Protein AF-A0ABD2PUI0-F1 (afdb_monomer_lite)

Secondary structure (DSSP, 8-state):
-HHHHHHHHHHHGGGS-HHHHTTSEEEEEE-HHHHSS-HHHHHHHHHHHHHHHHTSSSEEEEEEEEEPPHHHHHHHHHHHHHHHTTTT--SSSPPPPPPEEEE-SSEEEEEEEPPHHHHHHHHHHH----SEEEEEEE-----PPPPP--S-EEHHHHHHHHHHHHT-TT-B-TTSPBP--TTHHHHHHHHHHIIIIIS----TT-EE---SEETTEE-SHHHHHHHHHHHHHHHTTPPPPTT-------------

Radius of gyration: 20.48 Å; chains: 1; bounding box: 51×44×54 Å

Sequence (256 aa):
MLQDSLNEAMNDIINIPVACRKHTGIVLLATAGLRAISAALSSRILAEVKKVFLHSAFKPIAPYAAILSGFDEGLYFWLSVNYLQGHLSHGKSRKKTHGTIEMGGGSLQLVTALPAHKAAEVEKITGHKVPSVSHQCDYIEGAPKCQEFVHPMTLKDLLRYGHKYCQNDKLRDNTGKLLNIAFLCQDIAYQHALVESGWQFTNPDFQYTARAEINHQELSWVMGKGLQFAYDQLSDGIVWPKSFTFKFQVLGRFWL

Organism: NCBI:txid1844966

Foldseek 3Di:
DLVVLLVVLVVVVVVDDLVCAQVAEDAEEAEQVLVVDDPVVSVVSQVVQQVVQVPDSHDYDPVRYYYDDQFLFLVLLQQLQCVLVVQPDDDPDRHAGDWDWDDDQFKIKTKHFDDPVVQVVVCVVPVDNDRMDIDMDTHDGDDDDDDFDQDKDFLLRLVVVLVVLVVDQQDADPVRHGDPSVCVNVVSVCVSCCVCVVVPPPPRRDIDHGDQDRPPHGRGSQVSVVVVVVVVCVVVVNDDDPPDDDDGDDSDDDDD

Structure (mmCIF, N/CA/C/O backbone):
data_AF-A0ABD2PUI0-F1
#
_entry.id   AF-A0ABD2PUI0-F1
#
loop_
_atom_site.group_PDB
_atom_site.id
_atom_site.type_symbol
_atom_site.label_atom_id
_atom_site.label_alt_id
_atom_site.label_comp_id
_atom_site.label_asym_id
_atom_site.label_entity_id
_atom_site.label_seq_id
_atom_site.pdbx_PDB_ins_code
_atom_site.Cartn_x
_atom_site.Cartn_y
_atom_site.Cartn_z
_atom_site.occupancy
_atom_site.B_iso_or_equiv
_atom_site.auth_seq_id
_atom_site.auth_comp_id
_atom_site.auth_asym_id
_atom_site.auth_atom_id
_atom_site.pdbx_PDB_model_num
ATOM 1 N N . MET A 1 1 ? 21.137 13.985 -2.771 1.00 60.00 1 MET A N 1
ATOM 2 C CA . MET A 1 1 ? 19.962 13.602 -1.957 1.00 60.00 1 MET A CA 1
ATOM 3 C C . MET A 1 1 ? 19.115 12.538 -2.658 1.00 60.00 1 MET A C 1
ATOM 5 O O . MET A 1 1 ? 19.284 11.388 -2.305 1.00 60.00 1 MET A O 1
ATOM 9 N N . LEU A 1 2 ? 18.310 12.833 -3.698 1.00 67.62 2 LEU A N 1
ATOM 10 C CA . LEU A 1 2 ? 17.477 11.803 -4.369 1.00 67.62 2 LEU A CA 1
ATOM 11 C C . LEU A 1 2 ? 18.287 10.645 -4.990 1.00 67.62 2 LEU A C 1
ATOM 13 O O . LEU A 1 2 ? 17.918 9.487 -4.831 1.00 67.62 2 LEU A O 1
ATOM 17 N N . GLN A 1 3 ? 19.385 10.946 -5.694 1.00 71.44 3 GLN A N 1
ATOM 18 C CA . GLN A 1 3 ? 20.252 9.904 -6.263 1.00 71.44 3 GLN A CA 1
ATOM 19 C C . GLN A 1 3 ? 20.905 9.046 -5.177 1.00 71.44 3 GLN A C 1
ATOM 21 O O . GLN A 1 3 ? 20.985 7.837 -5.345 1.00 71.44 3 GLN A O 1
ATOM 26 N N . ASP A 1 4 ? 21.314 9.645 -4.058 1.00 74.00 4 ASP A N 1
ATOM 27 C CA . ASP A 1 4 ? 21.928 8.915 -2.944 1.00 74.00 4 ASP A CA 1
ATOM 28 C C . ASP A 1 4 ? 20.919 7.958 -2.301 1.00 74.00 4 ASP A C 1
ATOM 30 O O . ASP A 1 4 ? 21.219 6.778 -2.147 1.00 74.00 4 ASP A O 1
ATOM 34 N N . SER A 1 5 ? 19.690 8.425 -2.048 1.00 73.31 5 SER A N 1
ATOM 35 C CA . SER A 1 5 ? 18.603 7.588 -1.526 1.00 73.31 5 SER A CA 1
ATOM 36 C C . SER A 1 5 ? 18.225 6.454 -2.483 1.00 73.31 5 SER A C 1
ATOM 38 O O . SER A 1 5 ? 17.992 5.330 -2.051 1.00 73.31 5 SER A O 1
ATOM 40 N N . LEU A 1 6 ? 18.194 6.712 -3.796 1.00 73.69 6 LEU A N 1
ATOM 41 C CA . LEU A 1 6 ? 17.944 5.665 -4.793 1.00 73.69 6 LEU A CA 1
ATOM 42 C C . LEU A 1 6 ? 19.100 4.668 -4.882 1.00 73.69 6 LEU A C 1
ATOM 44 O O . LEU A 1 6 ? 18.860 3.474 -5.025 1.00 73.69 6 LEU A O 1
ATOM 48 N N . ASN A 1 7 ? 20.345 5.128 -4.788 1.00 73.81 7 ASN A N 1
ATOM 49 C CA . ASN A 1 7 ? 21.512 4.251 -4.788 1.00 73.81 7 ASN A CA 1
ATOM 50 C C . ASN A 1 7 ? 21.535 3.360 -3.542 1.00 73.81 7 ASN A C 1
ATOM 52 O O . ASN A 1 7 ? 21.825 2.174 -3.656 1.00 73.81 7 ASN A O 1
ATOM 56 N N . GLU A 1 8 ? 21.171 3.897 -2.377 1.00 73.38 8 GLU A N 1
ATOM 57 C CA . GLU A 1 8 ? 20.985 3.125 -1.146 1.00 73.38 8 GLU A CA 1
ATOM 58 C C . GLU A 1 8 ? 19.895 2.057 -1.320 1.00 73.38 8 GLU A C 1
ATOM 60 O O . GLU A 1 8 ? 20.152 0.878 -1.088 1.00 73.38 8 GLU A O 1
ATOM 65 N N . ALA A 1 9 ? 18.736 2.429 -1.874 1.00 71.94 9 ALA A N 1
ATOM 66 C CA . ALA A 1 9 ? 17.664 1.488 -2.209 1.00 71.94 9 ALA A CA 1
ATOM 67 C C . ALA A 1 9 ? 18.142 0.353 -3.129 1.00 71.94 9 ALA A C 1
ATOM 69 O O . ALA A 1 9 ? 17.813 -0.816 -2.944 1.00 71.94 9 ALA A O 1
ATOM 70 N N . MET A 1 10 ? 18.928 0.700 -4.148 1.00 74.94 10 MET A N 1
ATOM 71 C CA . MET A 1 10 ? 19.478 -0.262 -5.101 1.00 74.94 10 MET A CA 1
ATOM 72 C C . MET A 1 10 ? 20.555 -1.152 -4.468 1.00 74.94 10 MET A C 1
ATOM 74 O O . MET A 1 10 ? 20.727 -2.293 -4.907 1.00 74.94 10 MET A O 1
ATOM 78 N N . ASN A 1 11 ? 21.247 -0.670 -3.430 1.00 70.06 11 ASN A N 1
ATOM 79 C CA . ASN A 1 11 ? 22.219 -1.456 -2.679 1.00 70.06 11 ASN A CA 1
ATOM 80 C C . ASN A 1 11 ? 21.548 -2.565 -1.858 1.00 70.06 11 ASN A C 1
ATOM 82 O O . ASN A 1 11 ? 22.090 -3.666 -1.770 1.00 70.06 11 ASN A O 1
ATOM 86 N N . ASP A 1 12 ? 20.333 -2.356 -1.357 1.00 67.12 12 ASP A N 1
ATOM 87 C CA . ASP A 1 12 ? 19.589 -3.410 -0.652 1.00 67.12 12 ASP A CA 1
ATOM 88 C C . ASP A 1 12 ? 19.225 -4.597 -1.570 1.00 67.12 12 ASP A C 1
ATOM 90 O O . ASP A 1 12 ? 19.1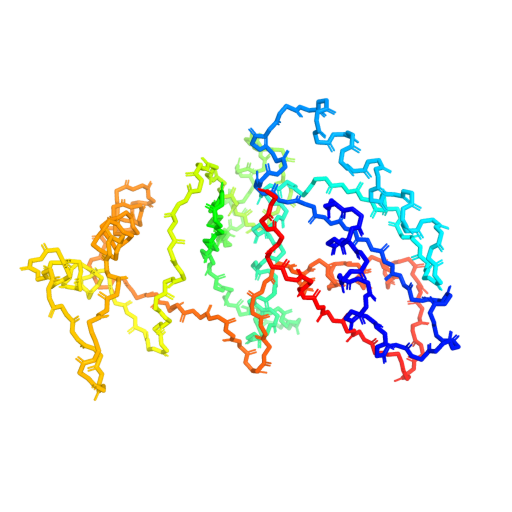07 -5.744 -1.125 1.00 67.12 12 ASP A O 1
ATOM 94 N N . ILE A 1 13 ? 19.149 -4.356 -2.886 1.00 68.94 13 ILE A N 1
ATOM 95 C CA . ILE A 1 13 ? 18.879 -5.368 -3.922 1.00 68.94 13 ILE A CA 1
ATOM 96 C C . ILE A 1 13 ? 20.169 -6.131 -4.325 1.00 68.94 13 ILE A C 1
ATOM 98 O O . ILE A 1 13 ? 20.124 -7.089 -5.106 1.00 68.94 13 ILE A O 1
ATOM 102 N N . ILE A 1 14 ? 21.346 -5.796 -3.765 1.00 60.38 14 ILE A N 1
ATOM 103 C CA . ILE A 1 14 ? 22.643 -6.447 -4.078 1.00 60.38 14 ILE A CA 1
ATOM 104 C C . ILE A 1 14 ? 22.632 -7.958 -3.810 1.00 60.38 14 ILE A C 1
ATOM 106 O O . ILE A 1 14 ? 23.373 -8.691 -4.473 1.00 60.38 14 ILE A O 1
ATOM 110 N N . ASN A 1 15 ? 21.741 -8.438 -2.937 1.00 70.06 15 ASN A N 1
ATOM 111 C CA . ASN A 1 15 ? 21.542 -9.861 -2.642 1.00 70.06 15 ASN A CA 1
ATOM 112 C C . ASN A 1 15 ? 21.087 -10.702 -3.854 1.00 70.06 15 ASN A C 1
ATOM 114 O O . ASN A 1 15 ? 21.019 -11.930 -3.763 1.00 70.06 15 ASN A O 1
ATOM 118 N N . ILE A 1 16 ? 20.766 -10.076 -4.991 1.00 78.31 16 ILE A N 1
ATOM 119 C CA . ILE A 1 16 ? 20.497 -10.770 -6.252 1.00 78.31 16 ILE A CA 1
ATOM 120 C C . ILE A 1 16 ? 21.825 -11.090 -6.965 1.00 78.31 16 ILE A C 1
ATOM 122 O O . ILE A 1 16 ? 22.576 -10.160 -7.297 1.00 78.31 16 ILE A O 1
ATOM 126 N N . PRO A 1 17 ? 22.114 -12.379 -7.262 1.00 84.94 17 PRO A N 1
ATOM 127 C CA . PRO A 1 17 ? 23.334 -12.782 -7.957 1.00 84.94 17 PRO A CA 1
ATOM 128 C C . PRO A 1 17 ? 23.528 -12.030 -9.274 1.00 84.94 17 PRO A C 1
ATOM 130 O O . PRO A 1 17 ? 22.579 -11.872 -10.042 1.00 84.94 17 PRO A O 1
ATOM 133 N N . VAL A 1 18 ? 24.766 -11.617 -9.568 1.00 85.75 18 VAL A N 1
ATOM 134 C CA . VAL A 1 18 ? 25.110 -10.803 -10.754 1.00 85.75 18 VAL A CA 1
ATOM 135 C C . VAL A 1 18 ? 24.572 -11.415 -12.053 1.00 85.75 18 VAL A C 1
ATOM 137 O O . VAL A 1 18 ? 24.011 -10.701 -12.881 1.00 85.75 18 VAL A O 1
ATOM 140 N N . ALA A 1 19 ? 24.656 -12.741 -12.197 1.00 87.00 19 ALA A N 1
ATOM 141 C CA . ALA A 1 19 ? 24.157 -13.465 -13.368 1.00 87.00 19 ALA A CA 1
ATOM 142 C C . ALA A 1 19 ? 22.633 -13.333 -13.583 1.00 87.00 19 ALA A C 1
ATOM 144 O O . ALA A 1 19 ? 22.158 -13.418 -14.719 1.00 87.00 19 ALA A O 1
ATOM 145 N N . CYS A 1 20 ? 21.869 -13.106 -12.511 1.00 84.06 20 CYS A N 1
ATOM 146 C CA . CYS A 1 20 ? 20.413 -12.987 -12.549 1.00 84.06 20 CYS A CA 1
ATOM 147 C C . CYS A 1 20 ? 19.941 -11.556 -12.829 1.00 84.06 20 CYS A C 1
ATOM 149 O O . CYS A 1 20 ? 18.874 -11.393 -13.416 1.00 84.06 20 CYS A O 1
ATOM 151 N N . ARG A 1 21 ? 20.729 -10.528 -12.472 1.00 86.38 21 ARG A N 1
ATOM 152 C CA . ARG A 1 21 ? 20.291 -9.117 -12.473 1.00 86.38 21 ARG A CA 1
ATOM 153 C C . ARG A 1 21 ? 19.707 -8.671 -13.814 1.00 86.38 21 ARG A C 1
ATOM 155 O O . ARG A 1 21 ? 18.596 -8.159 -13.839 1.00 86.38 21 ARG A O 1
ATOM 162 N N . LYS A 1 22 ? 20.358 -9.003 -14.936 1.00 87.81 22 LYS A N 1
ATOM 163 C CA . LYS A 1 22 ? 19.884 -8.654 -16.293 1.00 87.81 22 LYS A CA 1
ATOM 164 C C . LYS A 1 22 ? 18.518 -9.247 -16.676 1.00 87.81 22 LYS A C 1
ATOM 166 O O . LYS A 1 22 ? 17.910 -8.813 -17.649 1.00 87.81 22 LYS A O 1
ATOM 171 N N . HIS A 1 23 ? 18.051 -10.260 -15.947 1.00 83.44 23 HIS A N 1
ATOM 172 C CA . HIS A 1 23 ? 16.735 -10.879 -16.122 1.00 83.44 23 HIS A CA 1
ATOM 173 C C . HIS A 1 23 ? 15.755 -10.503 -15.005 1.00 83.44 23 HIS A C 1
ATOM 175 O O . HIS A 1 23 ? 14.563 -10.780 -15.115 1.00 83.44 23 HIS A O 1
ATOM 181 N N . THR A 1 24 ? 16.238 -9.878 -13.933 1.00 83.75 24 THR A N 1
ATOM 182 C CA . THR A 1 24 ? 15.422 -9.433 -12.812 1.00 83.75 24 THR A CA 1
ATOM 183 C C . THR A 1 24 ? 14.770 -8.099 -13.154 1.00 83.75 24 THR A C 1
ATOM 185 O O . THR A 1 24 ? 15.443 -7.088 -13.352 1.00 83.75 24 THR A O 1
ATOM 188 N N . GLY A 1 25 ? 13.442 -8.124 -13.203 1.00 84.88 25 GLY A N 1
ATOM 189 C CA . GLY A 1 25 ? 12.604 -6.954 -13.397 1.00 84.88 25 GLY A CA 1
ATOM 190 C C . GLY A 1 25 ? 12.683 -5.949 -12.253 1.00 84.88 25 GLY A C 1
ATOM 191 O O . GLY A 1 25 ? 12.582 -6.356 -11.098 1.00 84.88 25 GLY A O 1
ATOM 192 N N . ILE A 1 26 ? 12.791 -4.657 -12.563 1.00 86.62 26 ILE A N 1
ATOM 193 C CA . ILE A 1 26 ? 12.668 -3.571 -11.578 1.00 86.62 26 ILE A CA 1
ATOM 194 C C . ILE A 1 26 ? 11.656 -2.514 -12.024 1.00 86.62 26 ILE A C 1
ATOM 196 O O . ILE A 1 26 ? 11.566 -2.170 -13.206 1.00 86.62 26 ILE A O 1
ATOM 200 N N . VAL A 1 27 ? 10.890 -1.998 -11.065 1.00 89.00 27 VAL A N 1
ATOM 201 C CA . VAL A 1 27 ? 9.917 -0.915 -11.244 1.00 89.00 27 VAL A CA 1
ATOM 202 C C . VAL A 1 27 ? 9.734 -0.177 -9.918 1.00 89.00 27 VAL A C 1
ATOM 204 O O . VAL A 1 27 ? 9.789 -0.795 -8.857 1.00 89.00 27 VAL A O 1
ATOM 207 N N . LEU A 1 28 ? 9.512 1.136 -9.976 1.00 91.31 28 LEU A N 1
ATOM 208 C CA . LEU A 1 28 ? 9.200 1.970 -8.820 1.00 91.31 28 LEU A CA 1
ATOM 209 C C . LEU A 1 28 ? 7.787 2.518 -8.970 1.00 91.31 28 LEU A C 1
ATOM 211 O O . LEU A 1 28 ? 7.447 3.123 -9.987 1.00 91.31 28 LEU A O 1
ATOM 215 N N . LEU A 1 29 ? 6.969 2.325 -7.945 1.00 92.25 29 LEU A N 1
ATOM 216 C CA . LEU A 1 29 ? 5.617 2.863 -7.891 1.00 92.25 29 LEU A CA 1
ATOM 217 C C . LEU A 1 29 ? 5.526 3.746 -6.648 1.00 92.25 29 LEU A C 1
ATOM 219 O O . LEU A 1 29 ? 5.631 3.256 -5.528 1.00 92.25 29 LEU A O 1
ATOM 223 N N . ALA A 1 30 ? 5.415 5.053 -6.861 1.00 91.81 30 ALA A N 1
ATOM 224 C CA . ALA A 1 30 ? 5.307 6.033 -5.790 1.00 91.81 30 ALA A CA 1
ATOM 225 C C . ALA A 1 30 ? 3.844 6.236 -5.387 1.00 91.81 30 ALA A C 1
ATOM 227 O O . ALA A 1 30 ? 2.964 6.153 -6.238 1.00 91.81 30 ALA A O 1
ATOM 228 N N . THR A 1 31 ? 3.585 6.530 -4.115 1.00 90.88 31 THR A N 1
ATOM 229 C CA . THR A 1 31 ? 2.220 6.593 -3.572 1.00 90.88 31 THR A CA 1
ATOM 230 C C . THR A 1 31 ? 1.854 8.018 -3.137 1.00 90.88 31 THR A C 1
ATOM 232 O O . THR A 1 31 ? 2.031 8.965 -3.906 1.00 90.88 31 THR A O 1
ATOM 235 N N . ALA A 1 32 ? 1.307 8.204 -1.933 1.00 88.25 32 ALA A N 1
ATOM 236 C CA . ALA A 1 32 ? 0.727 9.460 -1.450 1.00 88.25 32 ALA A CA 1
ATOM 237 C C . ALA A 1 32 ? 1.655 10.671 -1.556 1.00 88.25 32 ALA A C 1
ATOM 239 O O . ALA A 1 32 ? 1.241 11.707 -2.070 1.00 88.25 32 ALA A O 1
ATOM 240 N N . GLY A 1 33 ? 2.921 10.528 -1.155 1.00 87.75 33 GLY A N 1
ATOM 241 C CA . GLY A 1 33 ? 3.862 11.650 -1.140 1.00 87.75 33 GLY A CA 1
ATOM 242 C C . GLY A 1 33 ? 4.027 12.313 -2.511 1.00 87.75 33 GLY A C 1
ATOM 243 O O . GLY A 1 33 ? 3.980 13.534 -2.625 1.00 87.75 33 GLY A O 1
ATOM 244 N N . LEU A 1 34 ? 4.128 11.520 -3.585 1.00 90.94 34 LEU A N 1
ATOM 245 C CA . LEU A 1 34 ? 4.248 12.062 -4.944 1.00 90.94 34 LEU A CA 1
ATOM 246 C C . LEU A 1 34 ? 2.903 12.487 -5.553 1.00 90.94 34 LEU A C 1
ATOM 248 O O . LEU A 1 34 ? 2.913 13.258 -6.514 1.00 90.94 34 LEU A O 1
ATOM 252 N N . ARG A 1 35 ? 1.765 12.020 -5.017 1.00 90.00 35 ARG A N 1
ATOM 253 C CA . ARG A 1 35 ? 0.427 12.535 -5.370 1.00 90.00 35 ARG A CA 1
ATOM 254 C C . ARG A 1 35 ? 0.178 13.924 -4.782 1.00 90.00 35 ARG A C 1
ATOM 256 O O . ARG A 1 35 ? -0.475 14.736 -5.426 1.00 90.00 35 ARG A O 1
ATOM 263 N N . ALA A 1 36 ? 0.711 14.194 -3.589 1.00 89.25 36 ALA A N 1
ATOM 264 C CA . ALA A 1 36 ? 0.465 15.425 -2.838 1.00 89.25 36 ALA A CA 1
ATOM 265 C C . ALA A 1 36 ? 1.219 16.659 -3.371 1.00 89.25 36 ALA A C 1
ATOM 267 O O . ALA A 1 36 ? 0.890 17.790 -3.016 1.00 89.25 36 ALA A O 1
ATOM 268 N N . ILE A 1 37 ? 2.231 16.465 -4.218 1.00 90.50 37 ILE A N 1
ATOM 269 C CA . ILE A 1 37 ? 3.035 17.549 -4.800 1.00 90.50 37 ILE A CA 1
ATOM 270 C C . ILE A 1 37 ? 2.621 17.848 -6.249 1.00 90.50 37 ILE A C 1
ATOM 272 O O . ILE A 1 37 ? 1.911 17.080 -6.895 1.00 90.50 37 ILE A O 1
ATOM 276 N N . SER A 1 38 ? 3.087 18.979 -6.795 1.00 95.44 38 SER A N 1
ATOM 277 C CA . SER A 1 38 ? 2.747 19.370 -8.171 1.00 95.44 38 SER A CA 1
ATOM 278 C C . SER A 1 38 ? 3.169 18.318 -9.205 1.00 95.44 38 SER A C 1
ATOM 280 O O . SER A 1 38 ? 4.280 17.788 -9.149 1.00 95.44 38 SER A O 1
ATOM 282 N N . ALA A 1 39 ? 2.329 18.101 -10.223 1.00 94.44 39 ALA A N 1
ATOM 283 C CA . ALA A 1 39 ? 2.593 17.135 -11.292 1.00 94.44 39 ALA A CA 1
ATOM 284 C C . ALA A 1 39 ? 3.944 17.362 -11.995 1.00 94.44 39 ALA A C 1
ATOM 286 O O . ALA A 1 39 ? 4.616 16.403 -12.380 1.00 94.44 39 ALA A O 1
ATOM 287 N N . ALA A 1 40 ? 4.372 18.623 -12.131 1.00 96.38 40 ALA A N 1
ATOM 288 C CA . ALA A 1 40 ? 5.677 18.969 -12.683 1.00 96.38 40 ALA A CA 1
ATOM 289 C C . ALA A 1 40 ? 6.827 18.452 -11.803 1.00 96.38 40 ALA A C 1
ATOM 291 O O . ALA A 1 40 ? 7.800 17.899 -12.320 1.00 96.38 40 ALA A O 1
ATOM 292 N N . LEU A 1 41 ? 6.715 18.592 -10.478 1.00 93.94 41 LEU A N 1
ATOM 293 C CA . LEU A 1 41 ? 7.722 18.099 -9.544 1.00 93.94 41 LEU A CA 1
ATOM 294 C C . LEU A 1 41 ? 7.731 16.566 -9.487 1.00 93.94 41 LEU A C 1
ATOM 296 O O . LEU A 1 41 ? 8.804 15.978 -9.625 1.00 93.94 41 LEU A O 1
ATOM 300 N N . SER A 1 42 ? 6.565 15.914 -9.394 1.00 93.88 42 SER A N 1
ATOM 301 C CA . SER A 1 42 ? 6.476 14.445 -9.419 1.00 93.88 42 SER A CA 1
ATOM 302 C C . SER A 1 42 ? 7.070 13.878 -10.706 1.00 93.88 42 SER A C 1
ATOM 304 O O . SER A 1 42 ? 7.856 12.936 -10.666 1.00 93.88 42 SER A O 1
ATOM 306 N N . SER A 1 43 ? 6.771 14.492 -11.855 1.00 95.56 43 SER A N 1
ATOM 307 C CA . SER A 1 43 ? 7.310 14.067 -13.154 1.00 95.56 43 SER A CA 1
ATOM 308 C C . SER A 1 43 ? 8.831 14.192 -13.221 1.00 95.56 43 SER A C 1
ATOM 310 O O . SER A 1 43 ? 9.494 13.297 -13.743 1.00 95.56 43 SER A O 1
ATOM 312 N N . ARG A 1 44 ? 9.400 15.269 -12.661 1.00 94.75 44 ARG A N 1
ATOM 313 C CA . ARG A 1 44 ? 10.857 15.450 -12.571 1.00 94.75 44 ARG A CA 1
ATOM 314 C C . ARG A 1 44 ? 11.506 14.377 -11.700 1.00 94.75 44 ARG A C 1
ATOM 316 O O . ARG A 1 44 ? 12.494 13.790 -12.125 1.00 94.75 44 ARG A O 1
ATOM 323 N N . ILE A 1 45 ? 10.937 14.081 -10.530 1.00 93.25 45 ILE A N 1
ATOM 324 C CA . ILE A 1 45 ? 11.444 13.029 -9.633 1.00 93.25 45 ILE A CA 1
ATOM 325 C C . ILE A 1 45 ? 11.402 11.666 -10.334 1.00 93.25 45 ILE A C 1
ATOM 327 O O . ILE A 1 45 ? 12.410 10.964 -10.388 1.00 93.25 45 ILE A O 1
ATOM 331 N N . LEU A 1 46 ? 10.267 11.311 -10.944 1.00 94.38 46 LEU A N 1
ATOM 332 C CA . LEU A 1 46 ? 10.118 10.046 -11.668 1.00 94.38 46 LEU A CA 1
ATOM 333 C C . LEU A 1 46 ? 11.076 9.942 -12.860 1.00 94.38 46 LEU A C 1
ATOM 335 O O . LEU A 1 46 ? 11.563 8.853 -13.148 1.00 94.38 46 LEU A O 1
ATOM 339 N N . ALA A 1 47 ? 11.375 11.046 -13.548 1.00 94.44 47 ALA A N 1
ATOM 340 C CA . ALA A 1 47 ? 12.358 11.053 -14.628 1.00 94.44 47 ALA A CA 1
ATOM 341 C C . ALA A 1 47 ? 13.772 10.711 -14.128 1.00 94.44 47 ALA A C 1
ATOM 343 O O . ALA A 1 47 ? 14.475 9.948 -14.789 1.00 94.44 47 ALA A O 1
ATOM 344 N N . GLU A 1 48 ? 14.176 11.207 -12.955 1.00 91.69 48 GLU A N 1
ATOM 345 C CA . GLU A 1 48 ? 15.468 10.850 -12.353 1.00 91.69 48 GLU A CA 1
ATOM 346 C C . GLU A 1 48 ? 15.523 9.374 -11.941 1.00 91.69 48 GLU A C 1
ATOM 348 O O . GLU A 1 48 ? 16.501 8.692 -12.246 1.00 91.69 48 GLU A O 1
ATOM 353 N N . VAL A 1 49 ? 14.445 8.835 -11.359 1.00 91.50 49 VAL A N 1
ATOM 354 C CA . VAL A 1 49 ? 14.342 7.392 -11.063 1.00 91.50 49 VAL A CA 1
ATOM 355 C C . VAL A 1 49 ? 14.515 6.560 -12.335 1.00 91.50 49 VAL A C 1
ATOM 357 O O . VAL A 1 49 ? 15.300 5.610 -12.365 1.00 91.50 49 VAL A O 1
ATOM 360 N N . LYS A 1 50 ? 13.824 6.936 -13.420 1.00 92.81 50 LYS A N 1
ATOM 361 C CA . LYS A 1 50 ? 13.924 6.245 -14.715 1.00 92.81 50 LYS A CA 1
ATOM 362 C C . LYS A 1 50 ? 15.356 6.234 -15.237 1.00 92.81 50 LYS A C 1
ATOM 364 O O . LYS A 1 50 ? 15.807 5.197 -15.717 1.00 92.81 50 LYS A O 1
ATOM 369 N N . LYS A 1 51 ? 16.082 7.351 -15.118 1.00 91.56 51 LYS A N 1
ATOM 370 C CA . LYS A 1 51 ? 17.501 7.416 -15.494 1.00 91.56 51 LYS A CA 1
ATOM 371 C C . LYS A 1 51 ? 18.334 6.433 -14.676 1.00 91.56 51 LYS A C 1
ATOM 373 O O . LYS A 1 51 ? 19.112 5.700 -15.273 1.00 91.56 51 LYS A O 1
ATOM 378 N N . VAL A 1 52 ? 18.160 6.370 -13.355 1.00 88.88 52 VAL A N 1
ATOM 379 C CA . VAL A 1 52 ? 18.900 5.419 -12.501 1.00 88.88 52 VAL A CA 1
ATOM 380 C C . VAL A 1 52 ? 18.640 3.976 -12.937 1.00 88.88 52 VAL A C 1
ATOM 382 O O . VAL A 1 52 ? 19.578 3.204 -13.118 1.00 88.88 52 VAL A O 1
ATOM 385 N N . PHE A 1 53 ? 17.382 3.617 -13.190 1.00 89.75 53 PHE A N 1
ATOM 386 C CA . PHE A 1 53 ? 17.022 2.254 -13.588 1.00 89.75 53 PHE A CA 1
ATOM 387 C C . PHE A 1 53 ? 17.607 1.857 -14.941 1.00 89.75 53 PHE A C 1
ATOM 389 O O . PHE A 1 53 ? 18.105 0.739 -15.076 1.00 89.75 53 PHE A O 1
ATOM 396 N N . LEU A 1 54 ? 17.615 2.773 -15.913 1.00 91.31 54 LEU A N 1
ATOM 397 C CA . LEU A 1 54 ? 18.205 2.543 -17.235 1.00 91.31 54 LEU A CA 1
ATOM 398 C C . LEU A 1 54 ? 19.724 2.312 -17.195 1.00 91.31 54 LEU A C 1
ATOM 400 O O . LEU A 1 54 ? 20.239 1.611 -18.059 1.00 91.31 54 LEU A O 1
ATOM 404 N N . HIS A 1 55 ? 20.429 2.864 -16.204 1.00 90.06 55 HIS A N 1
ATOM 405 C CA . HIS A 1 55 ? 21.871 2.656 -16.018 1.00 90.06 55 HIS A CA 1
ATOM 406 C C . HIS A 1 55 ? 22.199 1.523 -15.028 1.00 90.06 55 HIS A C 1
ATOM 408 O O . HIS A 1 55 ? 23.369 1.270 -14.743 1.00 90.06 55 HIS A O 1
ATOM 414 N N . SER A 1 56 ? 21.186 0.845 -14.482 1.00 87.94 56 SER A N 1
ATOM 415 C CA . SER A 1 56 ? 21.377 -0.246 -13.526 1.00 87.94 56 SER A CA 1
ATOM 416 C C . SER A 1 56 ? 21.678 -1.585 -14.217 1.00 87.94 56 SER A C 1
ATOM 418 O O . SER A 1 56 ? 21.436 -1.766 -15.406 1.00 87.94 56 SER A O 1
ATOM 420 N N . ALA A 1 57 ? 22.163 -2.569 -13.451 1.00 89.25 57 ALA A N 1
ATOM 421 C CA . ALA A 1 57 ? 22.377 -3.938 -13.940 1.00 89.25 57 ALA A CA 1
ATOM 422 C C . ALA A 1 57 ? 21.078 -4.765 -14.074 1.00 89.25 57 ALA A C 1
ATOM 424 O O . ALA A 1 57 ? 21.134 -5.949 -14.417 1.00 89.25 57 ALA A O 1
ATOM 425 N N . PHE A 1 58 ? 19.930 -4.174 -13.738 1.00 88.81 58 PHE A N 1
ATOM 426 C CA . PHE A 1 58 ? 18.624 -4.822 -13.723 1.00 88.81 58 PHE A CA 1
ATOM 427 C C . PHE A 1 58 ? 17.846 -4.559 -15.012 1.00 88.81 58 PHE A C 1
ATOM 429 O O . PHE A 1 58 ? 18.238 -3.717 -15.813 1.00 88.81 58 PHE A O 1
ATOM 436 N N . LYS A 1 59 ? 16.736 -5.274 -15.224 1.00 88.81 59 LYS A N 1
ATOM 437 C CA . LYS A 1 59 ? 15.835 -5.066 -16.366 1.00 88.81 59 LYS A CA 1
ATOM 438 C C . LYS A 1 59 ? 14.687 -4.129 -15.968 1.00 88.81 59 LYS A C 1
ATOM 440 O O . LYS A 1 59 ? 13.780 -4.579 -15.267 1.00 88.81 59 LYS A O 1
ATOM 445 N N . PRO A 1 60 ? 14.646 -2.861 -16.415 1.00 90.06 60 PRO A N 1
ATOM 446 C CA . PRO A 1 60 ? 13.508 -1.990 -16.138 1.00 90.06 60 PRO A CA 1
ATOM 447 C C . PRO A 1 60 ? 12.231 -2.535 -16.790 1.00 90.06 60 PRO A C 1
ATOM 449 O O . PRO A 1 60 ? 12.227 -2.879 -17.973 1.00 90.06 60 PRO A O 1
ATOM 452 N N . ILE A 1 61 ? 11.143 -2.615 -16.025 1.00 88.31 61 ILE A N 1
ATOM 453 C CA . ILE A 1 61 ? 9.823 -3.040 -16.511 1.00 88.31 61 ILE A CA 1
ATOM 454 C C . ILE A 1 61 ? 8.934 -1.815 -16.644 1.00 88.31 61 ILE A C 1
ATOM 456 O O . ILE A 1 61 ? 8.771 -1.067 -15.679 1.00 88.31 61 ILE A O 1
ATOM 460 N N . ALA A 1 62 ? 8.380 -1.589 -17.840 1.00 87.44 62 ALA A N 1
ATOM 461 C CA . ALA A 1 62 ? 7.506 -0.450 -18.105 1.00 87.44 62 ALA A CA 1
ATOM 462 C C . ALA A 1 62 ? 6.378 -0.387 -17.052 1.00 87.44 62 ALA A C 1
ATOM 464 O O . ALA A 1 62 ? 5.775 -1.419 -16.755 1.00 87.44 62 ALA A O 1
ATOM 465 N N . PRO A 1 63 ? 6.106 0.788 -16.452 1.00 91.38 63 PRO A N 1
ATOM 466 C CA . PRO A 1 63 ? 6.530 2.133 -16.868 1.00 91.38 63 PRO A CA 1
ATOM 467 C C . PRO A 1 63 ? 7.887 2.613 -16.307 1.00 91.38 63 PRO A C 1
ATOM 469 O O . PRO A 1 63 ? 8.196 3.804 -16.405 1.00 91.38 63 PRO A O 1
ATOM 472 N N . TYR A 1 64 ? 8.688 1.718 -15.720 1.00 91.69 64 TYR A N 1
ATOM 473 C CA . TYR A 1 64 ? 9.961 1.945 -15.010 1.00 91.69 64 TYR A CA 1
ATOM 474 C C . TYR A 1 64 ? 9.782 2.704 -13.694 1.00 91.69 64 TYR A C 1
ATOM 476 O O . TYR A 1 64 ? 10.189 2.219 -12.643 1.00 91.69 64 TYR A O 1
ATOM 484 N N . ALA A 1 65 ? 9.124 3.860 -13.746 1.00 93.38 65 ALA A N 1
ATOM 485 C CA . ALA A 1 65 ? 8.676 4.606 -12.583 1.00 93.38 65 ALA A CA 1
ATOM 486 C C . ALA A 1 65 ? 7.326 5.277 -12.872 1.00 93.38 65 ALA A C 1
ATOM 488 O O . ALA A 1 65 ? 7.164 5.921 -13.916 1.00 93.38 65 ALA A O 1
ATOM 489 N N . ALA A 1 66 ? 6.369 5.145 -11.957 1.00 94.94 66 ALA A N 1
ATOM 490 C CA . ALA A 1 66 ? 5.055 5.778 -12.056 1.00 94.94 66 ALA A CA 1
ATOM 491 C C . ALA A 1 66 ? 4.470 6.104 -10.676 1.00 94.94 66 ALA A C 1
ATOM 493 O O . ALA A 1 66 ? 4.983 5.657 -9.652 1.00 94.94 66 ALA A O 1
ATOM 494 N N . ILE A 1 67 ? 3.389 6.885 -10.668 1.00 94.56 67 ILE A N 1
ATOM 495 C CA . ILE A 1 67 ? 2.557 7.091 -9.480 1.00 94.56 67 ILE A CA 1
ATOM 496 C C . ILE A 1 67 ? 1.489 5.997 -9.464 1.00 94.56 67 ILE A C 1
ATOM 498 O O . ILE A 1 67 ? 0.786 5.806 -10.456 1.00 94.56 67 ILE A O 1
ATOM 502 N N . LEU A 1 68 ? 1.391 5.281 -8.351 1.00 92.81 68 LEU A N 1
ATOM 503 C CA . LEU A 1 68 ? 0.338 4.317 -8.077 1.00 92.81 68 LEU A CA 1
ATOM 504 C C . LEU A 1 68 ? -0.940 5.065 -7.693 1.00 92.81 68 LEU A C 1
ATOM 506 O O . LEU A 1 68 ? -0.908 5.951 -6.837 1.00 92.81 68 LEU A O 1
ATOM 510 N N . SER A 1 69 ? -2.066 4.714 -8.314 1.00 91.38 69 SER A N 1
ATOM 511 C CA . SER A 1 69 ? -3.357 5.236 -7.865 1.00 91.38 69 SER A CA 1
ATOM 512 C C . SER A 1 69 ? -3.677 4.687 -6.469 1.00 91.38 69 SER A C 1
ATOM 514 O O . SER A 1 69 ? -3.281 3.569 -6.139 1.00 91.38 69 SER A O 1
ATOM 516 N N . GLY A 1 70 ? -4.416 5.427 -5.638 1.00 86.81 70 GLY A N 1
ATOM 517 C CA . GLY A 1 70 ? -4.788 4.907 -4.315 1.00 86.81 70 GLY A CA 1
ATOM 518 C C . GLY A 1 70 ? -5.777 3.759 -4.395 1.00 86.81 70 GLY A C 1
ATOM 519 O O . GLY A 1 70 ? -5.772 2.884 -3.533 1.00 86.81 70 GLY A O 1
ATOM 520 N N . PHE A 1 71 ? -6.566 3.722 -5.470 1.00 87.62 71 PHE A N 1
ATOM 521 C CA . PHE A 1 71 ? -7.384 2.569 -5.803 1.00 87.62 71 PHE A CA 1
ATOM 522 C C . PHE A 1 71 ? -6.524 1.305 -5.930 1.00 87.62 71 PHE A C 1
ATOM 524 O O . PHE A 1 71 ? -6.784 0.321 -5.237 1.00 87.62 71 PHE A O 1
ATOM 531 N N . ASP A 1 72 ? -5.477 1.360 -6.761 1.00 90.56 72 ASP A N 1
ATOM 532 C CA . ASP A 1 72 ? -4.560 0.242 -6.992 1.00 90.56 72 ASP A CA 1
ATOM 533 C C . ASP A 1 72 ? -3.750 -0.101 -5.740 1.00 90.56 72 ASP A C 1
ATOM 535 O O . ASP A 1 72 ? -3.604 -1.274 -5.414 1.00 90.56 72 ASP A O 1
ATOM 539 N N . GLU A 1 73 ? -3.255 0.902 -5.011 1.00 91.12 73 GLU A N 1
ATOM 540 C CA . GLU A 1 73 ? -2.541 0.720 -3.740 1.00 91.12 73 GLU A CA 1
ATOM 541 C C . GLU A 1 73 ? -3.379 -0.094 -2.746 1.00 91.12 73 GLU A C 1
ATOM 543 O O . GLU A 1 73 ? -2.927 -1.127 -2.244 1.00 91.12 73 GLU A O 1
ATOM 548 N N . GLY A 1 74 ? -4.641 0.302 -2.549 1.00 89.50 74 GLY A N 1
ATOM 549 C CA . GLY A 1 74 ? -5.576 -0.421 -1.694 1.00 89.50 74 GLY A CA 1
ATOM 550 C C . GLY A 1 74 ? -5.891 -1.820 -2.222 1.00 89.50 74 GLY A C 1
ATOM 551 O O . GLY A 1 74 ? -5.892 -2.784 -1.455 1.00 89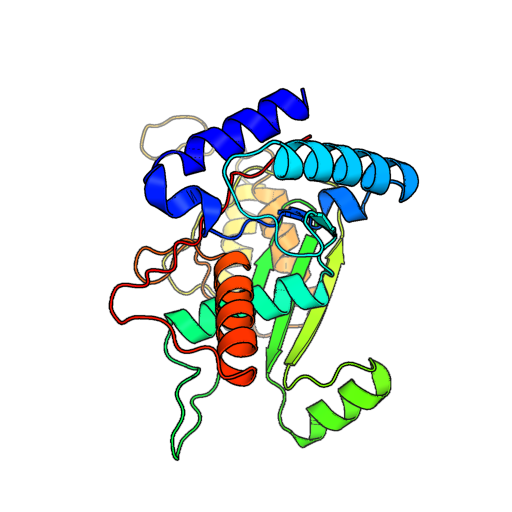.50 74 GLY A O 1
ATOM 552 N N . LEU A 1 75 ? -6.146 -1.964 -3.527 1.00 89.56 75 LEU A N 1
ATOM 553 C CA . LEU A 1 75 ? -6.476 -3.255 -4.137 1.00 89.56 75 LEU A CA 1
ATOM 554 C C . LEU A 1 75 ? -5.317 -4.252 -4.020 1.00 89.56 75 LEU A C 1
ATOM 556 O O . LEU A 1 75 ? -5.530 -5.419 -3.685 1.00 89.56 75 LEU A O 1
ATOM 560 N N . TYR A 1 76 ? -4.087 -3.804 -4.261 1.00 92.56 76 TYR A N 1
ATOM 561 C CA . TYR A 1 76 ? -2.905 -4.640 -4.108 1.00 92.56 76 TYR A CA 1
ATOM 562 C C . TYR A 1 76 ? -2.659 -4.998 -2.641 1.00 92.56 76 TYR A C 1
ATOM 564 O O . TYR A 1 76 ? -2.334 -6.148 -2.357 1.00 92.56 76 TYR A O 1
ATOM 572 N N . PHE A 1 77 ? -2.883 -4.085 -1.692 1.00 92.44 77 PHE A N 1
ATOM 573 C CA . PHE A 1 77 ? -2.829 -4.427 -0.268 1.00 92.44 77 PHE A CA 1
ATOM 574 C C . PHE A 1 77 ? -3.881 -5.481 0.116 1.00 92.44 77 PHE A C 1
ATOM 576 O O . PHE A 1 77 ? -3.567 -6.475 0.776 1.00 92.44 77 PHE A O 1
ATOM 583 N N . TRP A 1 78 ? -5.117 -5.321 -0.362 1.00 91.44 78 TRP A N 1
ATOM 584 C CA . TRP A 1 78 ? -6.196 -6.289 -0.166 1.00 91.44 78 TRP A CA 1
ATOM 585 C C . TRP A 1 78 ? -5.844 -7.670 -0.729 1.00 91.44 78 TRP A C 1
ATOM 587 O O . TRP A 1 78 ? -6.107 -8.696 -0.087 1.00 91.44 78 TRP A O 1
ATOM 597 N N . LEU A 1 79 ? -5.206 -7.700 -1.903 1.00 90.75 79 LEU A N 1
ATOM 598 C CA . LEU A 1 79 ? -4.715 -8.923 -2.527 1.00 90.75 79 LEU A CA 1
ATOM 599 C C . LEU A 1 79 ? -3.624 -9.580 -1.671 1.00 90.75 79 LEU A C 1
ATOM 601 O O . LEU A 1 79 ? -3.707 -10.782 -1.428 1.00 90.75 79 LEU A O 1
ATOM 605 N N . SER A 1 80 ? -2.661 -8.808 -1.152 1.00 91.38 80 SER A N 1
ATOM 606 C CA . SER A 1 80 ? -1.618 -9.303 -0.242 1.00 91.38 80 SER A CA 1
ATOM 607 C C . SER A 1 80 ? -2.211 -9.987 0.991 1.00 91.38 80 SER A C 1
ATOM 609 O O . SER A 1 80 ? -1.862 -11.132 1.281 1.00 91.38 80 SER A O 1
ATOM 611 N N . VAL A 1 81 ? -3.140 -9.321 1.691 1.00 90.38 81 VAL A N 1
ATOM 612 C CA . VAL A 1 81 ? -3.787 -9.856 2.904 1.00 90.38 81 VAL A CA 1
ATOM 613 C C . VAL A 1 81 ? -4.496 -11.171 2.601 1.00 90.38 81 VAL A C 1
ATOM 615 O O . VAL A 1 81 ? -4.242 -12.193 3.242 1.00 90.38 81 VAL A O 1
ATOM 618 N N . ASN A 1 82 ? -5.376 -11.164 1.600 1.00 89.06 82 ASN A N 1
ATOM 619 C CA . ASN A 1 82 ? -6.205 -12.325 1.303 1.00 89.06 82 ASN A CA 1
ATOM 620 C C . ASN A 1 82 ? -5.395 -13.482 0.705 1.00 89.06 82 ASN A C 1
ATOM 622 O O . ASN A 1 82 ? -5.760 -14.643 0.912 1.00 89.06 82 ASN A O 1
ATOM 626 N N . TYR A 1 83 ? -4.293 -13.197 0.007 1.00 88.44 83 TYR A N 1
ATOM 627 C CA . TYR A 1 83 ? -3.350 -14.214 -0.448 1.00 88.44 83 TYR A CA 1
ATOM 628 C C . TYR A 1 83 ? -2.634 -14.873 0.734 1.00 88.44 83 TYR A C 1
ATOM 630 O O . TYR A 1 83 ? -2.706 -16.092 0.885 1.00 88.44 83 TYR A O 1
ATOM 638 N N . LEU A 1 84 ? -2.011 -14.077 1.610 1.00 88.88 84 LEU A N 1
ATOM 639 C CA . LEU A 1 84 ? -1.238 -14.572 2.756 1.00 88.88 84 LEU A CA 1
ATOM 640 C C . LEU A 1 84 ? -2.097 -15.359 3.753 1.00 88.88 84 LEU A C 1
ATOM 642 O O . LEU A 1 84 ? -1.610 -16.289 4.391 1.00 88.88 84 LEU A O 1
ATOM 646 N N . GLN A 1 85 ? -3.385 -15.033 3.856 1.00 88.12 85 GLN A N 1
ATOM 647 C CA . GLN A 1 85 ? -4.342 -15.757 4.694 1.00 88.12 85 GLN A CA 1
ATOM 648 C C . GLN A 1 85 ? -5.042 -16.933 3.972 1.00 88.12 85 GLN A C 1
ATOM 650 O O . GLN A 1 85 ? -5.838 -17.650 4.577 1.00 88.12 85 GLN A O 1
ATOM 655 N N . GLY A 1 86 ? -4.788 -17.152 2.676 1.00 86.56 86 GLY A N 1
ATOM 656 C CA . GLY A 1 86 ? -5.357 -18.272 1.913 1.00 86.56 86 GLY A CA 1
ATOM 657 C C . GLY A 1 86 ? -6.846 -18.132 1.554 1.00 86.56 86 GLY A C 1
ATOM 658 O O . GLY A 1 86 ? -7.536 -19.139 1.344 1.00 86.56 86 GLY A O 1
ATOM 659 N N . HIS A 1 87 ? -7.359 -16.901 1.476 1.00 85.00 87 HIS A N 1
ATOM 660 C CA . HIS A 1 87 ? -8.751 -16.593 1.112 1.00 85.00 87 HIS A CA 1
ATOM 661 C C . HIS A 1 87 ? -8.983 -16.507 -0.403 1.00 85.00 87 HIS A C 1
ATOM 663 O O . HIS A 1 87 ? -10.130 -16.553 -0.838 1.00 85.00 87 HIS A O 1
ATOM 669 N N . LEU A 1 88 ? -7.918 -16.453 -1.211 1.00 80.88 88 LEU A N 1
ATOM 670 C CA . LEU A 1 88 ? -7.993 -16.391 -2.680 1.00 80.88 88 LEU A CA 1
ATOM 671 C C . LEU A 1 88 ? -8.039 -17.769 -3.373 1.00 80.88 88 LEU A C 1
ATOM 673 O O . LEU A 1 88 ? -7.847 -17.861 -4.582 1.00 80.88 88 LEU A O 1
ATOM 677 N N . SER A 1 89 ? -8.263 -18.859 -2.633 1.00 66.00 89 SER A N 1
ATOM 678 C CA . SER A 1 89 ? -8.229 -20.221 -3.187 1.00 66.00 89 SER A CA 1
ATOM 679 C C . SER A 1 89 ? -9.381 -20.509 -4.165 1.00 66.00 89 SER A C 1
ATOM 681 O O . SER A 1 89 ? -10.539 -20.160 -3.925 1.00 66.00 89 SER A O 1
ATOM 683 N N . HIS A 1 90 ? -9.065 -21.200 -5.267 1.00 57.16 90 HIS A N 1
ATOM 684 C CA . HIS A 1 90 ? -10.047 -21.697 -6.232 1.00 57.16 90 HIS A CA 1
ATOM 685 C C . HIS A 1 90 ? -10.700 -22.999 -5.727 1.00 57.16 90 HIS A C 1
ATOM 687 O O . HIS A 1 90 ? -10.007 -23.952 -5.376 1.00 57.16 90 HIS A O 1
ATOM 693 N N . GLY A 1 91 ? -12.038 -23.058 -5.696 1.00 53.47 91 GLY A N 1
ATOM 694 C CA . GLY A 1 91 ? -12.803 -24.239 -5.274 1.00 53.47 91 GLY A CA 1
ATOM 695 C C . GLY A 1 91 ? -14.311 -23.976 -5.140 1.00 53.47 91 GLY A C 1
ATOM 696 O O . GLY A 1 91 ? -14.761 -22.837 -5.261 1.00 53.47 91 GLY A O 1
ATOM 697 N N . LYS A 1 92 ? -15.107 -25.029 -4.877 1.00 47.16 92 LYS A N 1
ATOM 698 C CA . LYS A 1 92 ? -16.589 -24.973 -4.800 1.00 47.16 92 LYS A CA 1
ATOM 699 C C . LYS A 1 92 ? -17.141 -24.106 -3.652 1.00 47.16 92 LYS A C 1
ATOM 701 O O . LYS A 1 92 ? -18.325 -23.790 -3.660 1.00 47.16 92 LYS A O 1
ATOM 706 N N . SER A 1 93 ? -16.301 -23.669 -2.713 1.00 54.06 93 SER A N 1
ATOM 707 C CA . SER A 1 93 ? -16.648 -22.660 -1.707 1.00 54.06 93 SER A CA 1
ATOM 708 C C . SER A 1 93 ? -15.612 -21.536 -1.717 1.00 54.06 93 SER A C 1
ATOM 710 O O . SER A 1 93 ? -14.555 -21.662 -1.096 1.00 54.06 93 SER A O 1
ATOM 712 N N . ARG A 1 94 ? -15.899 -20.421 -2.405 1.00 59.75 94 ARG A N 1
ATOM 713 C CA . ARG A 1 94 ? -15.102 -19.200 -2.214 1.00 59.75 94 ARG A CA 1
ATOM 714 C C . ARG A 1 94 ? -15.171 -18.825 -0.736 1.00 59.75 94 ARG A C 1
ATOM 716 O O . ARG A 1 94 ? -16.265 -18.611 -0.210 1.00 59.75 94 ARG A O 1
ATOM 723 N N . LYS A 1 95 ? -14.023 -18.766 -0.063 1.00 66.75 95 LYS A N 1
ATOM 724 C CA . LYS A 1 95 ? -13.962 -18.226 1.297 1.00 66.75 95 LYS A CA 1
ATOM 725 C C . LYS A 1 95 ? -14.341 -16.748 1.244 1.00 66.75 95 LYS A C 1
ATOM 727 O O . LYS A 1 95 ? -14.022 -16.055 0.280 1.00 66.75 95 LYS A O 1
ATOM 732 N N . LYS A 1 96 ? -15.029 -16.264 2.279 1.00 78.88 96 LYS A N 1
ATOM 733 C CA . LYS A 1 96 ? -15.237 -14.822 2.444 1.00 78.88 96 LYS A CA 1
ATOM 734 C C . LYS A 1 96 ? -13.868 -14.172 2.606 1.00 78.88 96 LYS A C 1
ATOM 736 O O . LYS A 1 96 ? -13.078 -14.633 3.425 1.00 78.88 96 LYS A O 1
ATOM 741 N N . THR A 1 97 ? -13.582 -13.159 1.808 1.00 84.75 97 THR A N 1
ATOM 742 C CA . THR A 1 97 ? -12.360 -12.360 1.907 1.00 84.75 97 THR A CA 1
ATOM 743 C C . THR A 1 97 ? -12.481 -11.359 3.046 1.00 84.75 97 THR A C 1
ATOM 745 O O . THR A 1 97 ? -13.582 -10.882 3.332 1.00 84.75 97 THR A O 1
ATOM 748 N N . HIS A 1 98 ? -11.362 -11.000 3.661 1.00 87.06 98 HIS A N 1
ATOM 749 C CA . HIS A 1 98 ? -11.329 -9.911 4.628 1.00 87.06 98 HIS A CA 1
ATOM 750 C C . HIS A 1 98 ? -11.356 -8.563 3.908 1.00 87.06 98 HIS A C 1
ATOM 752 O O . HIS A 1 98 ? -10.741 -8.405 2.851 1.00 87.06 98 HIS A O 1
ATOM 758 N N . GLY A 1 99 ? -12.078 -7.602 4.484 1.00 87.69 99 GLY A N 1
ATOM 759 C CA . GLY A 1 99 ? -11.857 -6.194 4.177 1.00 87.69 99 GLY A CA 1
ATOM 760 C C . GLY A 1 99 ? -10.543 -5.731 4.803 1.00 87.69 99 GLY A C 1
ATOM 761 O O . GLY A 1 99 ? -10.097 -6.292 5.804 1.00 87.69 99 GLY A O 1
ATOM 762 N N . THR A 1 100 ? -9.914 -4.731 4.207 1.00 89.00 100 THR A N 1
ATOM 763 C CA . THR A 1 100 ? -8.612 -4.222 4.625 1.00 89.00 100 THR A CA 1
ATOM 764 C C . THR A 1 100 ? -8.647 -2.718 4.783 1.00 89.00 100 THR A C 1
ATOM 766 O O . THR A 1 100 ? -9.255 -2.023 3.974 1.00 89.00 100 THR A O 1
ATOM 769 N N . ILE A 1 101 ? -7.943 -2.236 5.799 1.00 87.31 101 ILE A N 1
ATOM 770 C CA . ILE A 1 101 ? -7.629 -0.827 6.000 1.00 87.31 101 ILE A CA 1
ATOM 771 C C . ILE A 1 101 ? -6.105 -0.727 5.996 1.00 87.31 101 ILE A C 1
ATOM 773 O O . ILE A 1 101 ? -5.452 -1.381 6.808 1.00 87.31 101 ILE A O 1
ATOM 777 N N . GLU A 1 102 ? -5.548 0.045 5.072 1.00 86.56 102 GLU A N 1
ATOM 778 C CA . GLU A 1 102 ? -4.119 0.343 4.986 1.00 86.56 102 GLU A CA 1
ATOM 779 C C . GLU A 1 102 ? -3.916 1.817 5.320 1.00 86.56 102 GLU A C 1
ATOM 781 O O . GLU A 1 102 ? -4.582 2.678 4.753 1.00 86.56 102 GLU A O 1
ATOM 786 N N . MET A 1 103 ? -3.063 2.091 6.306 1.00 82.75 103 MET A N 1
ATOM 787 C CA . MET A 1 103 ? -2.784 3.444 6.783 1.00 82.75 103 MET A CA 1
ATOM 788 C C . MET A 1 103 ? -1.329 3.795 6.469 1.00 82.75 103 MET A C 1
ATOM 790 O O . MET A 1 103 ? -0.411 3.418 7.206 1.00 82.75 103 MET A O 1
ATOM 794 N N . GLY A 1 104 ? -1.129 4.519 5.372 1.00 77.25 104 GLY A N 1
ATOM 795 C CA . GLY A 1 104 ? 0.148 5.109 4.998 1.00 77.25 104 GLY A CA 1
ATOM 796 C 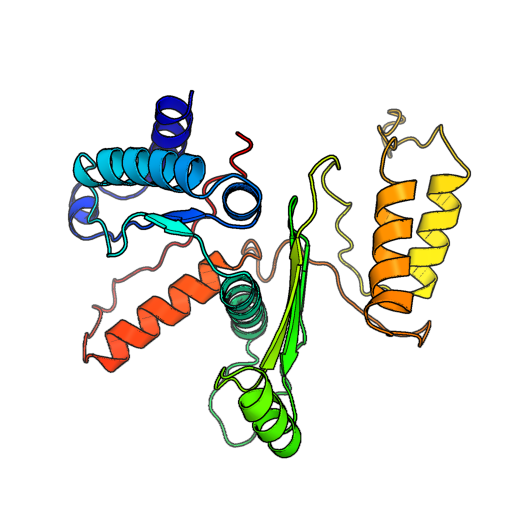C . GLY A 1 104 ? 0.426 6.423 5.737 1.00 77.25 104 GLY A C 1
ATOM 797 O O . GLY A 1 104 ? -0.371 6.897 6.543 1.00 77.25 104 GLY A O 1
ATOM 798 N N . GLY A 1 105 ? 1.586 7.028 5.463 1.00 72.38 105 GLY A N 1
ATOM 799 C CA . GLY A 1 105 ? 1.946 8.334 6.034 1.00 72.38 105 GLY A CA 1
ATOM 800 C C . GLY A 1 105 ? 1.148 9.491 5.424 1.00 72.38 105 GLY A C 1
ATOM 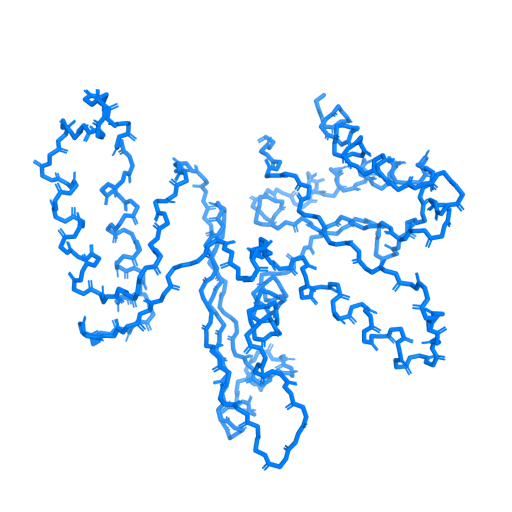801 O O . GLY A 1 105 ? 0.656 10.354 6.147 1.00 72.38 105 GLY A O 1
ATOM 802 N N . GLY A 1 106 ? 0.973 9.475 4.099 1.00 75.31 106 GLY A N 1
ATOM 803 C CA . GLY A 1 106 ? 0.251 10.517 3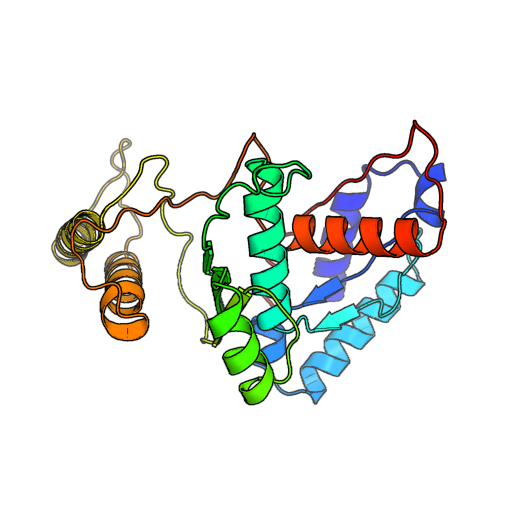.361 1.00 75.31 106 GLY A CA 1
ATOM 804 C C . GLY A 1 106 ? -1.107 10.093 2.800 1.00 75.31 106 GLY A C 1
ATOM 805 O O . GLY A 1 106 ? -1.756 10.887 2.126 1.00 75.31 106 GLY A O 1
ATOM 806 N N . SER A 1 107 ? -1.533 8.846 2.995 1.00 81.06 107 SER A N 1
ATOM 807 C CA . SER A 1 107 ? -2.854 8.396 2.558 1.00 81.06 107 SER A CA 1
ATOM 808 C C . SER A 1 107 ? -3.356 7.224 3.370 1.00 81.06 107 SER A C 1
ATOM 810 O O . SER A 1 107 ? -2.598 6.577 4.088 1.00 81.06 107 SER A O 1
ATOM 812 N N . LEU A 1 108 ? -4.630 6.920 3.188 1.00 86.62 108 LEU A N 1
ATOM 813 C CA . LEU A 1 108 ? -5.253 5.756 3.764 1.00 86.62 108 LEU A CA 1
ATOM 814 C C . LEU A 1 108 ? -6.264 5.139 2.792 1.00 86.62 108 LEU A C 1
ATOM 816 O O . LEU A 1 108 ? -6.952 5.847 2.048 1.00 86.62 108 LEU A O 1
ATOM 820 N N . GLN A 1 109 ? -6.330 3.809 2.803 1.00 87.56 109 GLN A N 1
ATOM 821 C CA . GLN A 1 109 ? -7.055 3.000 1.839 1.00 87.56 109 GLN A CA 1
ATOM 822 C C . GLN A 1 109 ? -7.965 1.991 2.552 1.00 87.56 109 GLN A C 1
ATOM 824 O O . GLN A 1 109 ? -7.490 1.139 3.301 1.00 87.56 109 GLN A O 1
ATOM 829 N N . LEU A 1 110 ? -9.275 2.039 2.286 1.00 87.31 110 LEU A N 1
ATOM 830 C CA . LEU A 1 110 ? -10.251 1.035 2.739 1.00 87.31 110 LEU A CA 1
ATOM 831 C C . LEU A 1 110 ? -10.724 0.204 1.554 1.00 87.31 110 LEU A C 1
ATOM 833 O O . LEU A 1 110 ? -11.336 0.751 0.638 1.00 87.31 110 LEU A O 1
ATOM 837 N N . VAL A 1 111 ? -10.531 -1.114 1.620 1.00 87.06 111 VAL A N 1
ATOM 838 C CA . VAL A 1 111 ? -11.000 -2.052 0.597 1.00 87.06 111 VAL A CA 1
ATOM 839 C C . VAL A 1 111 ? -11.897 -3.126 1.187 1.00 87.06 111 VAL A C 1
ATOM 841 O O . VAL A 1 111 ? -11.537 -3.799 2.148 1.00 87.06 111 VAL A O 1
ATOM 844 N N . THR A 1 112 ? -13.065 -3.339 0.587 1.00 83.06 112 THR A N 1
ATOM 845 C CA . THR A 1 112 ? -13.987 -4.414 0.980 1.00 83.06 112 THR A CA 1
ATOM 846 C C . THR A 1 112 ? -14.594 -5.096 -0.233 1.00 83.06 112 THR A C 1
ATOM 848 O O . THR A 1 112 ? -14.883 -4.438 -1.231 1.00 83.06 112 THR A O 1
ATOM 851 N N . ALA A 1 113 ? -14.808 -6.410 -0.146 1.00 79.25 113 ALA A N 1
ATOM 852 C CA . ALA A 1 113 ? -15.502 -7.159 -1.185 1.00 79.25 113 ALA A CA 1
ATOM 853 C C . ALA A 1 113 ? -17.017 -6.934 -1.096 1.00 79.25 113 ALA A C 1
ATOM 855 O O . ALA A 1 113 ? -17.610 -7.007 -0.018 1.00 79.25 113 ALA A O 1
ATOM 856 N N . LEU A 1 114 ? -17.657 -6.712 -2.242 1.00 70.31 114 LEU A N 1
ATOM 857 C CA . LEU A 1 114 ? -19.099 -6.533 -2.334 1.00 70.31 114 LEU A CA 1
ATOM 858 C C . LEU A 1 114 ? -19.815 -7.802 -2.807 1.00 70.31 114 LEU A C 1
ATOM 860 O O . LEU A 1 114 ? -19.298 -8.550 -3.642 1.00 70.31 114 LEU A O 1
ATOM 864 N N . PRO A 1 115 ? -21.066 -8.019 -2.361 1.00 70.31 115 PRO A N 1
ATOM 865 C CA . PRO A 1 115 ? -21.978 -8.921 -3.049 1.00 70.31 115 PRO A CA 1
ATOM 866 C C . PRO A 1 115 ? -22.142 -8.513 -4.520 1.00 70.31 115 PRO A C 1
ATOM 868 O O . PRO A 1 115 ? -22.232 -7.325 -4.829 1.00 70.31 115 PRO A O 1
ATOM 871 N N . ALA A 1 116 ? -22.264 -9.497 -5.417 1.00 69.31 116 ALA A N 1
ATOM 872 C CA . ALA A 1 116 ? -22.275 -9.276 -6.869 1.00 69.31 116 ALA A CA 1
ATOM 873 C C . ALA A 1 116 ? -23.301 -8.227 -7.347 1.00 69.31 116 ALA A C 1
ATOM 875 O O . ALA A 1 116 ? -22.999 -7.436 -8.235 1.00 69.31 116 ALA A O 1
ATOM 876 N N . HIS A 1 117 ? -24.488 -8.176 -6.730 1.00 70.44 117 HIS A N 1
ATOM 877 C CA . HIS A 1 117 ? -25.524 -7.202 -7.093 1.00 70.44 117 HIS A CA 1
ATOM 878 C C . HIS A 1 117 ? -25.134 -5.750 -6.762 1.00 70.44 117 HIS A C 1
ATOM 880 O O . HIS A 1 117 ? -25.470 -4.856 -7.529 1.00 70.44 117 HIS A O 1
ATOM 886 N N . LYS A 1 118 ? -24.389 -5.514 -5.669 1.00 69.25 118 LYS A N 1
ATOM 887 C CA . LYS A 1 118 ? -23.881 -4.177 -5.307 1.00 69.25 118 LYS A CA 1
ATOM 888 C C . LYS A 1 118 ? -22.636 -3.803 -6.104 1.00 69.25 118 LYS A C 1
ATOM 890 O O . LYS A 1 118 ? -22.453 -2.640 -6.437 1.00 69.25 118 LYS A O 1
ATOM 895 N N . ALA A 1 119 ? -21.794 -4.784 -6.438 1.00 67.69 119 ALA A N 1
ATOM 896 C CA . ALA A 1 119 ? -20.599 -4.552 -7.249 1.00 67.69 119 ALA A CA 1
ATOM 897 C C . ALA A 1 119 ? -20.953 -3.953 -8.624 1.00 67.69 119 ALA A C 1
ATOM 899 O O . ALA A 1 119 ? -20.333 -2.984 -9.046 1.00 67.69 119 ALA A O 1
ATOM 900 N N . ALA A 1 120 ? -22.008 -4.460 -9.272 1.00 70.06 120 ALA A N 1
ATOM 901 C CA . ALA A 1 120 ? -22.478 -3.945 -10.561 1.00 70.06 120 ALA A CA 1
ATOM 902 C C . ALA A 1 120 ? -23.014 -2.501 -10.493 1.00 70.06 120 ALA A C 1
ATOM 904 O O . ALA A 1 120 ? -22.982 -1.780 -11.487 1.00 70.06 120 ALA A O 1
ATOM 905 N N . GLU A 1 121 ? -23.531 -2.072 -9.341 1.00 68.81 121 GLU A N 1
ATOM 906 C CA . GLU A 1 121 ? -23.977 -0.692 -9.124 1.00 68.81 121 GLU A CA 1
ATOM 907 C C . GLU A 1 121 ? -22.781 0.250 -8.935 1.00 68.81 121 GLU A C 1
ATOM 909 O O . GLU A 1 121 ? -22.712 1.297 -9.575 1.00 68.81 121 GLU A O 1
ATOM 914 N N . VAL A 1 122 ? -21.789 -0.163 -8.141 1.00 63.66 122 VAL A N 1
ATOM 915 C CA . VAL A 1 122 ? -20.554 0.609 -7.932 1.00 63.66 122 VAL A CA 1
ATOM 916 C C . VAL A 1 122 ? -19.727 0.727 -9.212 1.00 63.66 122 VAL A C 1
ATOM 918 O O . VAL A 1 122 ? -19.179 1.795 -9.479 1.00 63.66 122 VAL A O 1
ATOM 921 N N . GLU A 1 123 ? -19.666 -0.317 -10.040 1.00 68.75 123 GLU A N 1
ATOM 922 C CA . GLU A 1 123 ? -18.982 -0.267 -11.338 1.00 68.75 123 GLU A CA 1
ATOM 923 C C . GLU A 1 123 ? -19.575 0.824 -12.241 1.00 68.75 123 GLU A C 1
ATOM 925 O O . GLU A 1 123 ? -18.831 1.566 -12.877 1.00 68.75 123 GLU A O 1
ATOM 930 N N . LYS A 1 124 ? -20.904 0.989 -12.250 1.00 69.25 124 LYS A N 1
ATOM 931 C CA . LYS A 1 124 ? -21.569 2.042 -13.037 1.00 69.25 124 LYS A CA 1
ATOM 932 C C . LYS A 1 124 ? -21.217 3.450 -12.561 1.00 69.25 124 LYS A C 1
ATOM 934 O O . LYS A 1 124 ? -21.179 4.363 -13.377 1.00 69.25 124 LYS A O 1
ATOM 939 N N . ILE A 1 125 ? -20.991 3.622 -11.259 1.00 64.88 125 ILE A N 1
ATOM 940 C CA . ILE A 1 125 ? -20.677 4.921 -10.648 1.00 64.88 125 ILE A CA 1
ATOM 941 C C . ILE A 1 125 ? -19.193 5.257 -10.816 1.00 64.88 125 ILE A C 1
ATOM 943 O O . ILE A 1 125 ? -18.840 6.394 -11.110 1.00 64.88 125 ILE A O 1
ATOM 947 N N . THR A 1 126 ? -18.323 4.269 -10.615 1.00 59.41 126 THR A N 1
ATOM 948 C CA . THR A 1 126 ? -16.872 4.478 -10.508 1.00 59.41 126 THR A CA 1
ATOM 949 C C . THR A 1 126 ? -16.112 4.166 -11.796 1.00 59.41 126 THR A C 1
ATOM 951 O O . THR A 1 126 ? -14.965 4.571 -11.931 1.00 59.41 126 THR A O 1
ATOM 954 N N . GLY A 1 127 ? -16.711 3.430 -12.738 1.00 65.38 127 GLY A N 1
ATOM 955 C CA . GLY A 1 127 ? -16.046 2.945 -13.952 1.00 65.38 127 GLY A CA 1
ATOM 956 C C . GLY A 1 127 ? -15.054 1.796 -13.718 1.00 65.38 127 GLY A C 1
ATOM 957 O O . GLY A 1 127 ? -14.443 1.314 -14.672 1.00 65.38 127 GLY A O 1
ATOM 958 N N . HIS A 1 128 ? -14.893 1.328 -12.475 1.00 58.72 128 HIS A N 1
ATOM 959 C CA . HIS A 1 128 ? -13.946 0.274 -12.116 1.00 58.72 128 HIS A CA 1
ATOM 960 C C . HIS A 1 128 ? -14.637 -1.095 -12.001 1.00 58.72 128 HIS A C 1
ATOM 962 O O . HIS A 1 128 ? -15.465 -1.328 -11.120 1.00 58.72 128 HIS A O 1
ATOM 968 N N . LYS A 1 129 ? -14.246 -2.034 -12.874 1.00 54.47 129 LYS A N 1
ATOM 969 C CA . LYS A 1 129 ? -14.653 -3.452 -12.848 1.00 54.47 129 LYS A CA 1
ATOM 970 C C . LYS A 1 129 ? -13.937 -4.215 -11.739 1.00 54.47 129 LYS A C 1
ATOM 972 O O . LYS A 1 129 ? -12.946 -4.889 -12.013 1.00 54.47 129 LYS A O 1
ATOM 977 N N . VAL A 1 130 ? -14.396 -4.131 -10.491 1.00 52.06 130 VAL A N 1
ATOM 978 C CA . VAL A 1 130 ? -13.762 -4.888 -9.397 1.00 52.06 130 VAL A CA 1
ATOM 979 C C . VAL A 1 130 ? -14.810 -5.435 -8.417 1.00 52.06 130 VAL A C 1
ATOM 981 O O . VAL A 1 130 ? -15.759 -4.728 -8.082 1.00 52.06 130 VAL A O 1
ATOM 984 N N . PRO A 1 131 ? -14.660 -6.675 -7.898 1.00 50.81 131 PRO A N 1
ATOM 985 C CA . PRO A 1 131 ? -15.517 -7.210 -6.832 1.00 50.81 131 PRO A CA 1
ATOM 986 C C . PRO A 1 131 ? -15.362 -6.482 -5.482 1.00 50.81 131 PRO A C 1
ATOM 988 O O . PRO A 1 131 ? -15.928 -6.936 -4.488 1.00 50.81 131 PRO A O 1
ATOM 991 N N . SER A 1 132 ? -14.602 -5.385 -5.421 1.00 53.50 132 SER A N 1
ATOM 992 C CA . SER A 1 132 ? -14.300 -4.632 -4.208 1.00 53.50 132 SER A CA 1
ATOM 993 C C . SER A 1 132 ? -14.405 -3.122 -4.415 1.00 53.50 132 SER A C 1
ATOM 995 O O . SER A 1 132 ? -14.030 -2.620 -5.471 1.00 53.50 132 SER A O 1
ATOM 997 N N . VAL A 1 133 ? -14.845 -2.394 -3.386 1.00 52.03 133 VAL A N 1
ATOM 998 C CA . VAL A 1 133 ? -14.761 -0.922 -3.346 1.00 52.03 133 VAL A CA 1
ATOM 999 C C . VAL A 1 133 ? -13.474 -0.530 -2.651 1.00 52.03 133 VAL A C 1
ATOM 1001 O O . VAL A 1 133 ? -13.208 -1.071 -1.582 1.00 52.03 133 VAL A O 1
ATOM 1004 N N . SER A 1 134 ? -12.723 0.404 -3.234 1.00 48.97 134 SER A N 1
ATOM 1005 C CA . SER A 1 134 ? -11.557 1.038 -2.618 1.00 48.97 134 SER A CA 1
ATOM 1006 C C . SER A 1 134 ? -11.852 2.521 -2.394 1.00 48.97 134 SER A C 1
ATOM 1008 O O . SER A 1 134 ? -12.239 3.212 -3.337 1.00 48.97 134 SER A O 1
ATOM 1010 N N . HIS A 1 135 ? -11.701 3.002 -1.161 1.00 54.78 135 HIS A N 1
ATOM 1011 C CA . HIS A 1 135 ? -11.742 4.429 -0.829 1.00 54.78 135 HIS A CA 1
ATOM 1012 C C . HIS A 1 135 ? -10.340 4.909 -0.477 1.00 54.78 135 HIS A C 1
ATOM 1014 O O . HIS A 1 135 ? -9.665 4.258 0.315 1.00 54.78 135 HIS A O 1
ATOM 1020 N N . GLN A 1 136 ? -9.944 6.051 -1.036 1.00 52.28 136 GLN A N 1
ATOM 1021 C CA . GLN A 1 136 ? -8.670 6.718 -0.778 1.00 52.28 136 GLN A CA 1
ATOM 1022 C C . GLN A 1 136 ? -8.915 8.039 -0.040 1.00 52.28 136 GLN A C 1
ATOM 1024 O O . GLN A 1 136 ? -9.791 8.815 -0.429 1.00 52.28 136 GLN A O 1
ATOM 1029 N N . CYS A 1 137 ? -8.094 8.323 0.967 1.00 49.75 137 CYS A N 1
ATOM 1030 C CA . CYS A 1 137 ? -8.009 9.632 1.612 1.00 49.75 137 CYS A CA 1
ATOM 1031 C C . CYS A 1 137 ? -6.543 10.068 1.667 1.00 49.75 137 CYS A C 1
ATOM 1033 O O . CYS A 1 137 ? -5.760 9.380 2.309 1.00 49.75 137 CYS A O 1
ATOM 1035 N N . ASP A 1 138 ? -6.173 11.180 1.024 1.00 36.28 138 ASP A N 1
ATOM 1036 C CA . ASP A 1 138 ? -4.810 11.739 1.073 1.00 36.28 138 ASP A CA 1
ATOM 1037 C C . ASP A 1 138 ? -4.704 12.829 2.164 1.00 36.28 138 ASP A C 1
ATOM 1039 O O . ASP A 1 138 ? -5.632 13.620 2.345 1.00 36.28 138 ASP A O 1
ATOM 1043 N N . TYR A 1 139 ? -3.583 12.883 2.890 1.00 41.88 139 TYR A N 1
ATOM 1044 C CA . TYR A 1 139 ? -3.306 13.808 4.002 1.00 41.88 139 TYR A CA 1
ATOM 1045 C C . TYR A 1 139 ? -1.807 14.208 4.054 1.00 41.88 139 TYR A C 1
ATOM 1047 O O . TYR A 1 139 ? -0.969 13.568 3.425 1.00 41.88 139 TYR A O 1
ATOM 1055 N N . ILE A 1 140 ? -1.457 15.285 4.776 1.00 32.16 140 ILE A N 1
ATOM 1056 C CA . ILE A 1 140 ? -0.091 15.849 4.879 1.00 32.16 140 ILE A CA 1
ATOM 1057 C C . ILE A 1 140 ? 0.600 15.383 6.181 1.00 32.16 140 ILE A C 1
ATOM 1059 O O . ILE A 1 140 ? 0.111 15.654 7.269 1.00 32.16 140 ILE A O 1
ATOM 1063 N N . GLU A 1 141 ? 1.748 14.706 6.062 1.00 40.84 141 GLU A N 1
ATOM 1064 C CA . GLU A 1 141 ? 2.442 13.906 7.098 1.00 40.84 141 GLU A CA 1
ATOM 1065 C C . GLU A 1 141 ? 2.864 14.595 8.415 1.00 40.84 141 GLU A C 1
ATOM 1067 O O . GLU A 1 141 ? 3.171 15.786 8.454 1.00 40.84 141 GLU A O 1
ATOM 1072 N N . GLY A 1 142 ? 2.978 13.780 9.486 1.00 36.06 142 GLY A N 1
ATOM 1073 C CA . GLY A 1 142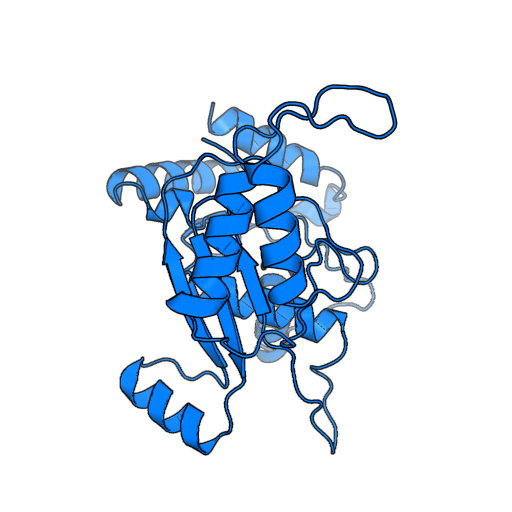 ? 3.611 14.181 10.754 1.00 36.06 142 GLY A CA 1
ATOM 1074 C C . GLY A 1 142 ? 3.566 13.220 11.964 1.00 36.06 142 GLY A C 1
ATOM 1075 O O . GLY A 1 142 ? 3.761 13.705 13.074 1.00 36.06 142 GLY A O 1
ATOM 1076 N N . ALA A 1 143 ? 3.326 11.904 11.821 1.00 31.11 143 ALA A N 1
ATOM 1077 C CA . ALA A 1 143 ? 3.151 10.997 12.976 1.00 31.11 143 ALA A CA 1
ATOM 1078 C C . ALA A 1 143 ? 4.184 9.840 13.056 1.00 31.11 143 ALA A C 1
ATOM 1080 O O . ALA A 1 143 ? 4.574 9.283 12.024 1.00 31.11 143 ALA A O 1
ATOM 1081 N N . PRO A 1 144 ? 4.645 9.445 14.264 1.00 31.95 144 PRO A N 1
ATOM 1082 C CA . PRO A 1 144 ? 5.493 8.272 14.481 1.00 31.95 144 PRO A CA 1
ATOM 1083 C C . PRO A 1 144 ? 4.740 6.953 14.225 1.00 31.95 144 PRO A C 1
ATOM 1085 O O . PRO A 1 144 ? 3.514 6.896 14.206 1.00 31.95 144 PRO A O 1
ATOM 1088 N N . LYS A 1 145 ? 5.492 5.856 14.039 1.00 36.84 145 LYS A N 1
ATOM 1089 C CA . LYS A 1 145 ? 4.936 4.507 13.823 1.00 36.84 145 LYS A CA 1
ATOM 1090 C C . LYS A 1 145 ? 3.946 4.139 14.941 1.00 36.84 145 LYS A C 1
ATOM 1092 O O . LYS A 1 145 ? 4.332 4.081 16.107 1.00 36.84 145 LYS A O 1
ATOM 1097 N N . CYS A 1 146 ? 2.696 3.863 14.568 1.00 39.03 146 CYS A N 1
ATOM 1098 C CA . CYS A 1 146 ? 1.668 3.376 15.486 1.00 39.03 146 CYS A CA 1
ATOM 1099 C C . CYS A 1 146 ? 2.078 2.035 16.112 1.00 39.03 146 CYS A C 1
ATOM 1101 O O . CYS A 1 146 ? 2.692 1.192 15.456 1.00 39.03 146 CYS A O 1
ATOM 1103 N N . GLN A 1 147 ? 1.722 1.837 17.383 1.00 42.62 147 GLN A N 1
ATOM 1104 C CA . GLN A 1 147 ? 1.975 0.588 18.093 1.00 42.62 147 GLN A CA 1
ATOM 1105 C C . GLN A 1 147 ? 1.169 -0.554 17.456 1.00 42.62 147 GLN A C 1
ATOM 1107 O O . GLN A 1 147 ? -0.034 -0.433 17.233 1.00 42.62 147 GLN A O 1
ATOM 1112 N N . GLU A 1 148 ? 1.837 -1.664 17.154 1.00 50.94 148 GLU A N 1
ATOM 1113 C CA . GLU A 1 148 ? 1.201 -2.839 16.564 1.00 50.94 148 GLU A CA 1
ATOM 1114 C C . GLU A 1 148 ? 0.382 -3.598 17.613 1.00 50.94 148 GLU A C 1
ATOM 1116 O O . GLU A 1 148 ? 0.880 -3.936 18.690 1.00 50.94 148 GLU A O 1
ATOM 1121 N N . PHE A 1 149 ? -0.871 -3.916 17.285 1.00 48.91 149 PHE A N 1
ATOM 1122 C CA . PHE A 1 149 ? -1.730 -4.720 18.149 1.00 48.91 149 PHE A CA 1
ATOM 1123 C C . PHE A 1 149 ? -1.853 -6.138 17.597 1.00 48.91 149 PHE A C 1
ATOM 1125 O O . PHE A 1 149 ? -2.620 -6.414 16.679 1.00 48.91 149 PHE A O 1
ATOM 1132 N N . VAL A 1 150 ? -1.106 -7.071 18.187 1.00 50.06 150 VAL A N 1
ATOM 1133 C CA . VAL A 1 150 ? -1.071 -8.482 17.757 1.00 50.06 150 VAL A CA 1
ATOM 1134 C C . VAL A 1 150 ? -2.371 -9.237 18.111 1.00 50.06 150 VAL A C 1
ATOM 1136 O O . VAL A 1 150 ? -2.635 -10.326 17.601 1.00 50.06 150 VAL A O 1
ATOM 1139 N N . HIS A 1 151 ? -3.283 -8.628 18.867 1.00 59.31 151 HIS A N 1
ATOM 1140 C CA . HIS A 1 151 ? -4.572 -9.220 19.233 1.00 59.31 151 HIS A CA 1
ATOM 1141 C C . HIS A 1 151 ? -5.754 -8.485 18.584 1.00 59.31 151 HIS A C 1
ATOM 1143 O O . HIS A 1 151 ? -5.623 -7.300 18.274 1.00 59.31 151 HIS A O 1
ATOM 1149 N N . PRO A 1 152 ? -6.893 -9.173 18.355 1.00 75.12 152 PRO A N 1
ATOM 1150 C CA . PRO A 1 152 ? -8.125 -8.512 17.942 1.00 75.12 152 PRO A CA 1
ATOM 1151 C C . PRO A 1 152 ? -8.464 -7.368 18.900 1.00 75.12 152 PRO A C 1
ATOM 1153 O O . PRO A 1 152 ? -8.385 -7.539 20.116 1.00 75.12 152 PRO A O 1
ATOM 1156 N N . MET A 1 153 ? -8.836 -6.221 18.342 1.00 76.56 153 MET A N 1
ATOM 1157 C CA . MET A 1 153 ? -9.285 -5.049 19.085 1.00 76.56 153 MET A CA 1
ATOM 1158 C C . MET A 1 153 ? -10.698 -4.680 18.673 1.00 76.56 153 MET A C 1
ATOM 1160 O O . MET A 1 153 ? -11.092 -4.875 17.521 1.00 76.56 153 MET A O 1
ATOM 1164 N N . THR A 1 154 ? -11.441 -4.116 19.616 1.00 85.62 154 THR A N 1
ATOM 1165 C CA . THR A 1 154 ? -12.729 -3.480 19.349 1.00 85.62 154 THR A CA 1
ATOM 1166 C C . THR A 1 154 ? -12.575 -1.967 19.203 1.00 85.62 154 THR A C 1
ATOM 1168 O O . THR A 1 154 ? -11.583 -1.382 19.646 1.00 85.62 154 THR A O 1
ATOM 1171 N N . LEU A 1 155 ? -13.577 -1.298 18.631 1.00 84.31 155 LEU A N 1
ATOM 1172 C CA . LEU A 1 155 ? -13.617 0.171 18.630 1.00 84.31 155 LEU A CA 1
ATOM 1173 C C . LEU A 1 155 ? -13.655 0.749 20.043 1.00 84.31 155 LEU A C 1
ATOM 1175 O O . LEU A 1 155 ? -12.995 1.749 20.328 1.00 84.31 155 LEU A O 1
ATOM 1179 N N . LYS A 1 156 ? -14.337 0.062 20.961 1.00 87.38 156 LYS A N 1
ATOM 1180 C CA . LYS A 1 156 ? -14.329 0.407 22.382 1.00 87.38 156 LYS A CA 1
ATOM 1181 C C . LYS A 1 156 ? -12.929 0.340 22.997 1.00 87.38 156 LYS A C 1
ATOM 1183 O O . LYS A 1 156 ? -12.589 1.195 23.818 1.00 87.38 156 LYS A O 1
ATOM 1188 N N . ASP A 1 157 ? -12.116 -0.645 22.616 1.00 84.75 157 ASP A N 1
ATOM 1189 C CA . ASP A 1 157 ? -10.727 -0.738 23.079 1.00 84.75 157 ASP A CA 1
ATOM 1190 C C . ASP A 1 157 ? -9.903 0.441 22.564 1.00 84.75 157 ASP A C 1
ATOM 1192 O O . ASP A 1 157 ? -9.188 1.070 23.346 1.00 84.75 157 ASP A O 1
ATOM 1196 N N . LEU A 1 158 ? -10.053 0.798 21.283 1.00 82.88 158 LEU A N 1
ATOM 1197 C CA . LEU A 1 158 ? -9.368 1.946 20.689 1.00 82.88 158 LEU A CA 1
ATOM 1198 C C . LEU A 1 158 ? -9.723 3.250 21.415 1.00 82.88 158 LEU A C 1
ATOM 1200 O O . LEU A 1 158 ? -8.826 3.999 21.801 1.00 82.88 158 LEU A O 1
ATOM 1204 N N . LEU A 1 159 ? -11.009 3.480 21.692 1.00 86.19 159 LEU A N 1
ATOM 1205 C CA . LEU A 1 159 ? -11.471 4.638 22.462 1.00 86.19 159 LEU A CA 1
ATOM 1206 C C . LEU A 1 159 ? -10.883 4.657 23.878 1.00 86.19 159 LEU A C 1
ATOM 1208 O O . LEU A 1 159 ? -10.400 5.688 24.354 1.00 86.19 159 LEU A O 1
ATOM 1212 N N . ARG A 1 160 ? -10.880 3.503 24.555 1.00 86.94 160 ARG A N 1
ATOM 1213 C CA . ARG A 1 160 ? -10.301 3.351 25.896 1.00 86.94 160 ARG A CA 1
ATOM 1214 C C . ARG A 1 160 ? -8.809 3.681 25.901 1.00 86.94 160 ARG A C 1
ATOM 1216 O O . ARG A 1 160 ? -8.344 4.359 26.820 1.00 86.94 160 ARG A O 1
ATOM 1223 N N . TYR A 1 161 ? -8.061 3.209 24.904 1.00 80.69 161 TYR A N 1
ATOM 1224 C CA . TYR A 1 161 ? -6.655 3.564 24.744 1.00 80.69 161 TYR A CA 1
ATOM 1225 C C . TYR A 1 161 ? -6.499 5.060 24.479 1.00 80.69 161 TYR A C 1
ATOM 1227 O O . TYR A 1 161 ? -5.703 5.695 25.166 1.00 80.69 161 TYR A O 1
ATOM 1235 N N . GLY A 1 162 ? -7.302 5.641 23.587 1.00 81.19 162 GLY A N 1
ATOM 1236 C CA . GLY A 1 162 ? -7.299 7.077 23.299 1.00 81.19 162 GLY A CA 1
ATOM 1237 C C . GLY A 1 162 ? -7.422 7.908 24.572 1.00 81.19 162 GLY A C 1
ATOM 1238 O O . GLY A 1 162 ? -6.538 8.704 24.874 1.00 81.19 162 GLY A O 1
ATOM 1239 N N . HIS A 1 163 ? -8.432 7.634 25.403 1.00 86.62 163 HIS A N 1
ATOM 1240 C CA . HIS A 1 163 ? -8.584 8.299 26.700 1.00 86.62 163 HIS A CA 1
ATOM 1241 C C . HIS A 1 163 ? -7.353 8.148 27.601 1.00 86.62 163 HIS A C 1
ATOM 1243 O O . HIS A 1 163 ? -6.882 9.139 28.158 1.00 86.62 163 HIS A O 1
ATOM 1249 N N . LYS A 1 164 ? -6.796 6.935 27.714 1.00 81.88 164 LYS A N 1
ATOM 1250 C CA . LYS A 1 164 ? -5.599 6.674 28.527 1.00 81.88 164 LYS A CA 1
ATOM 1251 C C . LYS A 1 164 ? -4.400 7.516 28.075 1.00 81.88 164 LYS A C 1
ATOM 1253 O O . LYS A 1 164 ? -3.694 8.053 28.925 1.00 81.88 164 LYS A O 1
ATOM 1258 N N . TYR A 1 165 ? -4.157 7.607 26.768 1.00 76.38 165 TYR A N 1
ATOM 1259 C CA . TYR A 1 165 ? -3.012 8.334 26.211 1.00 76.38 165 TYR A CA 1
ATOM 1260 C C . TYR A 1 165 ? -3.225 9.853 26.209 1.00 76.38 165 TYR A C 1
ATOM 1262 O O . TYR A 1 165 ? -2.278 10.594 26.443 1.00 76.38 165 TYR A O 1
ATOM 1270 N N . CYS A 1 166 ? -4.457 10.328 26.019 1.00 80.31 166 CYS A N 1
ATOM 1271 C CA . CYS A 1 166 ? -4.779 11.756 26.053 1.00 80.31 166 CYS A CA 1
ATOM 1272 C C . CYS A 1 166 ? -4.769 12.359 27.467 1.00 80.31 166 CYS A C 1
ATOM 1274 O O . CYS A 1 166 ? -4.601 13.564 27.617 1.00 80.31 166 CYS A O 1
ATOM 1276 N N . GLN A 1 167 ? -4.961 11.542 28.505 1.00 83.44 167 GLN A N 1
ATOM 1277 C CA . GLN A 1 167 ? -5.003 11.995 29.901 1.00 83.44 167 GLN A CA 1
ATOM 1278 C C . GLN A 1 167 ? -3.647 11.926 30.620 1.00 83.44 167 GLN A C 1
ATOM 1280 O O . GLN A 1 167 ? -3.548 12.388 31.755 1.00 83.44 167 GLN A O 1
ATOM 1285 N N . ASN A 1 168 ? -2.617 11.326 30.014 1.00 73.38 168 ASN A N 1
ATOM 1286 C CA . ASN A 1 168 ? -1.330 11.100 30.670 1.00 73.38 168 ASN A CA 1
ATOM 1287 C C . ASN A 1 168 ? -0.161 11.454 29.744 1.00 73.38 168 ASN A C 1
ATOM 1289 O O . ASN A 1 168 ? 0.210 10.677 28.868 1.00 73.38 168 ASN A O 1
ATOM 1293 N N . ASP A 1 169 ? 0.450 12.609 29.994 1.00 65.62 169 ASP A N 1
ATOM 1294 C CA . ASP A 1 169 ? 1.603 13.151 29.270 1.00 65.62 169 ASP A CA 1
ATOM 1295 C C . ASP A 1 169 ? 2.951 12.525 29.701 1.00 65.62 169 ASP A C 1
ATOM 1297 O O . ASP A 1 169 ? 4.000 12.845 29.139 1.00 65.62 169 ASP A O 1
ATOM 1301 N N . LYS A 1 170 ? 2.946 11.609 30.684 1.00 69.88 170 LYS A N 1
ATOM 1302 C CA . LYS A 1 170 ? 4.151 11.026 31.305 1.00 69.88 170 LYS A CA 1
ATOM 1303 C C . LYS A 1 170 ? 4.200 9.504 31.260 1.00 69.88 170 LYS A C 1
ATOM 1305 O O . LYS A 1 170 ? 4.649 8.850 32.206 1.00 69.88 170 LYS A O 1
ATOM 1310 N N . LEU A 1 171 ? 3.755 8.918 30.157 1.00 66.81 171 LEU A N 1
ATOM 1311 C CA . LEU A 1 171 ? 3.805 7.471 29.994 1.00 66.81 171 LEU A CA 1
ATOM 1312 C C . LEU A 1 171 ? 5.243 6.983 29.842 1.00 66.81 171 LEU A C 1
ATOM 1314 O O . LEU A 1 171 ? 6.064 7.592 29.159 1.00 66.81 171 LEU A O 1
ATOM 1318 N N . ARG A 1 172 ? 5.539 5.867 30.501 1.00 69.31 172 ARG A N 1
ATOM 1319 C CA . ARG A 1 172 ? 6.844 5.216 30.461 1.00 69.31 172 ARG A CA 1
ATOM 1320 C C . ARG A 1 172 ? 6.702 3.824 29.871 1.00 69.31 172 ARG A C 1
ATOM 1322 O O . ARG A 1 172 ? 5.678 3.173 30.077 1.00 69.31 172 ARG A O 1
ATOM 1329 N N . ASP A 1 173 ? 7.711 3.388 29.131 1.00 66.69 173 ASP A N 1
ATOM 1330 C CA . ASP A 1 173 ? 7.803 2.000 28.692 1.00 66.69 173 ASP A CA 1
ATOM 1331 C C . ASP A 1 173 ? 8.206 1.075 29.854 1.00 66.69 173 ASP A C 1
ATOM 1333 O O . ASP A 1 173 ? 8.438 1.512 30.986 1.00 66.69 173 ASP A O 1
ATOM 1337 N N . ASN A 1 174 ? 8.322 -0.222 29.564 1.00 64.12 174 ASN A N 1
ATOM 1338 C CA . ASN A 1 174 ? 8.689 -1.244 30.548 1.00 64.12 174 ASN A CA 1
ATOM 1339 C C . ASN A 1 174 ? 10.110 -1.057 31.122 1.00 64.12 174 ASN A C 1
ATOM 1341 O O . ASN A 1 174 ? 10.464 -1.717 32.094 1.00 64.12 174 ASN A O 1
ATOM 1345 N N . THR A 1 175 ? 10.922 -0.174 30.534 1.00 75.12 175 THR A N 1
ATOM 1346 C CA . THR A 1 175 ? 12.270 0.188 31.001 1.00 75.12 175 THR A CA 1
ATOM 1347 C C . THR A 1 175 ? 12.279 1.486 31.814 1.00 75.12 175 THR A C 1
ATOM 1349 O O . THR A 1 175 ? 13.324 1.920 32.293 1.00 75.12 175 THR A O 1
ATOM 1352 N N . GLY A 1 176 ? 11.116 2.121 31.990 1.00 71.56 176 GLY A N 1
ATOM 1353 C CA . GLY A 1 176 ? 10.976 3.394 32.685 1.00 71.56 176 GLY A CA 1
ATOM 1354 C C . GLY A 1 176 ? 11.315 4.608 31.818 1.00 71.56 176 GLY A C 1
ATOM 1355 O O . GLY A 1 176 ? 11.286 5.731 32.330 1.00 71.56 176 GLY A O 1
ATOM 1356 N N . LYS A 1 177 ? 11.608 4.438 30.523 1.00 72.81 177 LYS A N 1
ATOM 1357 C CA . LYS A 1 177 ? 11.897 5.547 29.608 1.00 72.81 177 LYS A CA 1
ATOM 1358 C C . LYS A 1 177 ? 10.604 6.268 29.247 1.00 72.81 177 LYS A C 1
ATOM 1360 O O . LYS A 1 177 ? 9.604 5.627 28.937 1.00 72.81 177 LYS A O 1
ATOM 1365 N N . LEU A 1 178 ? 10.629 7.602 29.286 1.00 66.81 178 LEU A N 1
ATOM 1366 C CA . LEU A 1 178 ? 9.501 8.426 28.854 1.00 66.81 178 LEU A CA 1
ATOM 1367 C C . LEU A 1 178 ? 9.213 8.140 27.375 1.00 66.81 178 LEU A C 1
ATOM 1369 O O . LEU A 1 178 ? 10.090 8.293 26.521 1.00 66.81 178 LEU A O 1
ATOM 1373 N N . LEU A 1 179 ? 7.995 7.700 27.089 1.00 63.28 179 LEU A N 1
ATOM 1374 C CA . LEU A 1 179 ? 7.529 7.481 25.732 1.00 63.28 179 LEU A CA 1
ATOM 1375 C C . LEU A 1 179 ? 7.319 8.848 25.072 1.00 63.28 179 LEU A C 1
ATOM 1377 O O . LEU A 1 179 ? 6.658 9.719 25.636 1.00 63.28 179 LEU A O 1
ATOM 1381 N N . ASN A 1 180 ? 7.872 9.040 23.872 1.00 61.41 180 ASN A N 1
ATOM 1382 C CA . ASN A 1 180 ? 7.563 10.211 23.055 1.00 61.41 180 ASN A CA 1
ATOM 1383 C C . ASN A 1 180 ? 6.155 10.036 22.466 1.00 61.41 180 ASN A C 1
ATOM 1385 O O . ASN A 1 180 ? 5.981 9.494 21.378 1.00 61.41 180 ASN A O 1
ATOM 1389 N N . ILE A 1 181 ? 5.155 10.434 23.248 1.00 64.25 181 ILE A N 1
ATOM 1390 C CA . ILE A 1 181 ? 3.725 10.259 22.968 1.00 64.25 181 ILE A CA 1
ATOM 1391 C C . ILE A 1 181 ? 3.078 11.493 22.338 1.00 64.25 181 ILE A C 1
ATOM 1393 O O . ILE A 1 181 ? 1.852 11.562 22.317 1.00 64.25 181 ILE A O 1
ATOM 1397 N N . ALA A 1 182 ? 3.865 12.454 21.836 1.00 63.78 182 ALA A N 1
ATOM 1398 C CA . ALA A 1 182 ? 3.361 13.753 21.374 1.00 63.78 182 ALA A CA 1
ATOM 1399 C C . ALA A 1 182 ? 2.178 13.640 20.393 1.00 63.78 182 ALA A C 1
ATOM 1401 O O . ALA A 1 182 ? 1.306 14.502 20.388 1.00 63.78 182 ALA A O 1
ATOM 1402 N N . PHE A 1 183 ? 2.114 12.541 19.635 1.00 72.94 183 PHE A N 1
ATOM 1403 C CA . PHE A 1 183 ? 1.068 12.292 18.647 1.00 72.94 183 PHE A CA 1
ATOM 1404 C C . PHE A 1 183 ? 0.167 11.100 18.973 1.00 72.94 183 PHE A C 1
ATOM 1406 O O . PHE A 1 183 ? -0.866 10.947 18.346 1.00 72.94 183 PHE A O 1
ATOM 1413 N N . LEU A 1 184 ? 0.461 10.290 19.996 1.00 72.62 184 LEU A N 1
ATOM 1414 C CA . LEU A 1 184 ? -0.267 9.031 20.211 1.00 72.62 184 LEU A CA 1
ATOM 1415 C C . LEU A 1 184 ? -1.744 9.249 20.582 1.00 72.62 184 LEU A C 1
ATOM 1417 O O . LEU A 1 184 ? -2.615 8.503 20.140 1.00 72.62 184 LEU A O 1
ATOM 1421 N N . CYS A 1 185 ? -2.033 10.293 21.364 1.00 79.12 185 CYS A N 1
ATOM 1422 C CA . CYS A 1 185 ? -3.408 10.723 21.628 1.00 79.12 185 CYS A CA 1
ATOM 1423 C C . CYS A 1 185 ? -4.122 11.127 20.329 1.00 79.12 185 CYS A C 1
ATOM 1425 O O . CYS A 1 185 ? -5.223 10.651 20.055 1.00 79.12 185 CYS A O 1
ATOM 1427 N N . GLN A 1 186 ? -3.473 11.973 19.523 1.00 82.69 186 GLN A N 1
ATOM 1428 C CA . GLN A 1 186 ? -4.010 12.452 18.252 1.00 82.69 186 GLN A CA 1
ATOM 1429 C C . GLN A 1 186 ? -4.237 11.297 17.270 1.00 82.69 186 GLN A C 1
ATOM 1431 O O . GLN A 1 186 ? -5.309 11.219 16.680 1.00 82.69 186 GLN A O 1
ATOM 1436 N N . ASP A 1 187 ? -3.280 10.381 17.139 1.00 79.44 187 ASP A N 1
ATOM 1437 C CA . ASP A 1 187 ? -3.322 9.251 16.212 1.00 79.44 187 ASP A CA 1
ATOM 1438 C C . ASP A 1 187 ? -4.464 8.294 16.556 1.00 79.44 187 ASP A C 1
ATOM 1440 O O . ASP A 1 187 ? -5.235 7.904 15.680 1.00 79.44 187 ASP A O 1
ATOM 1444 N N . ILE A 1 188 ? -4.626 7.950 17.838 1.00 80.50 188 ILE A N 1
ATOM 1445 C CA . ILE A 1 188 ? -5.704 7.057 18.279 1.00 80.50 188 ILE A CA 1
ATOM 1446 C C . ILE A 1 188 ? -7.069 7.739 18.145 1.00 80.50 188 ILE A C 1
ATOM 1448 O O . ILE A 1 188 ? -8.024 7.107 17.691 1.00 80.50 188 ILE A O 1
ATOM 1452 N N . ALA A 1 189 ? -7.171 9.024 18.499 1.00 83.69 189 ALA A N 1
ATOM 1453 C CA . ALA A 1 189 ? -8.404 9.787 18.323 1.00 83.69 189 ALA A CA 1
ATOM 1454 C C . ALA A 1 189 ? -8.785 9.900 16.839 1.00 83.69 189 ALA A C 1
ATOM 1456 O O . ALA A 1 189 ? -9.948 9.702 16.487 1.00 83.69 189 ALA A O 1
ATOM 1457 N N . TYR A 1 190 ? -7.805 10.153 15.969 1.00 84.75 190 TYR A N 1
ATOM 1458 C CA . TYR A 1 190 ? -7.989 10.201 14.523 1.00 84.75 190 TYR A CA 1
ATOM 1459 C C . TYR A 1 190 ? -8.446 8.850 13.971 1.00 84.75 190 TYR A C 1
ATOM 1461 O O . TYR A 1 190 ? -9.447 8.794 13.264 1.00 84.75 190 TYR A O 1
ATOM 1469 N N . GLN A 1 191 ? -7.777 7.754 14.339 1.00 83.69 191 GLN A N 1
ATOM 1470 C CA . GLN A 1 191 ? -8.170 6.402 13.932 1.00 83.69 191 GLN A CA 1
ATOM 1471 C C . GLN A 1 191 ? -9.591 6.061 14.385 1.00 83.69 191 GLN A C 1
ATOM 1473 O O . GLN A 1 191 ? -10.381 5.559 13.588 1.00 83.69 191 GLN A O 1
ATOM 1478 N N . HIS A 1 192 ? -9.941 6.369 15.637 1.00 85.88 192 HIS A N 1
ATOM 1479 C CA . HIS A 1 192 ? -11.283 6.122 16.156 1.00 85.88 192 HIS A CA 1
ATOM 1480 C C . HIS A 1 192 ? -12.334 6.921 15.385 1.00 85.88 192 HIS A C 1
ATOM 1482 O O . HIS A 1 192 ? -13.287 6.341 14.870 1.00 85.88 192 HIS A O 1
ATOM 1488 N N . ALA A 1 193 ? -12.139 8.236 15.252 1.00 87.94 193 ALA A N 1
ATOM 1489 C CA . ALA A 1 193 ? -13.064 9.108 14.536 1.00 87.94 193 ALA A CA 1
ATOM 1490 C C . ALA A 1 193 ? -13.197 8.711 13.060 1.00 87.94 193 ALA A C 1
ATOM 1492 O O . ALA A 1 193 ? -14.294 8.743 12.506 1.00 87.94 193 ALA A O 1
ATOM 1493 N N . LEU A 1 194 ? -12.108 8.292 12.418 1.00 85.56 194 LEU A N 1
ATOM 1494 C CA . LEU A 1 194 ? -12.135 7.856 11.031 1.00 85.56 194 LEU A CA 1
ATOM 1495 C C . LEU A 1 194 ? -12.952 6.575 10.851 1.00 85.56 194 LEU A C 1
ATOM 1497 O O . LEU A 1 194 ? -13.785 6.506 9.949 1.00 85.56 194 LEU A O 1
ATOM 1501 N N . VAL A 1 195 ? -12.745 5.575 11.709 1.00 84.06 195 VAL A N 1
ATOM 1502 C CA . VAL A 1 195 ? -13.464 4.302 11.600 1.00 84.06 195 VAL A CA 1
ATOM 1503 C C . VAL A 1 195 ? -14.935 4.465 11.992 1.00 84.06 195 VAL A C 1
ATOM 1505 O O . VAL A 1 195 ? -15.817 4.013 11.261 1.00 84.06 195 VAL A O 1
ATOM 1508 N N . GLU A 1 196 ? -15.215 5.160 13.094 1.00 88.19 196 GLU A N 1
ATOM 1509 C CA . GLU A 1 196 ? -16.575 5.364 13.598 1.00 88.19 196 GLU A CA 1
ATOM 1510 C C . GLU A 1 196 ? -17.354 6.401 12.782 1.00 88.19 196 GLU A C 1
ATOM 1512 O O . GLU A 1 196 ? -18.405 6.087 12.231 1.00 88.19 196 GLU A O 1
ATOM 1517 N N . SER A 1 197 ? -16.860 7.638 12.697 1.00 87.50 197 SER A N 1
ATOM 1518 C CA . SER A 1 197 ? -17.581 8.746 12.054 1.00 87.50 197 SER A CA 1
ATOM 1519 C C . SER A 1 197 ? -17.354 8.791 10.544 1.00 87.50 197 SER A C 1
ATOM 1521 O O . SER A 1 197 ? -18.287 9.064 9.791 1.00 87.50 197 SER A O 1
ATOM 1523 N N . GLY A 1 198 ? -16.128 8.523 10.087 1.00 85.06 198 GLY A N 1
ATOM 1524 C CA . GLY A 1 198 ? -15.775 8.584 8.667 1.00 85.06 198 GLY A CA 1
ATOM 1525 C C . GLY A 1 198 ? -16.385 7.435 7.865 1.00 85.06 198 GLY A C 1
ATOM 1526 O O . GLY A 1 198 ? -17.105 7.655 6.893 1.00 85.06 198 GLY A O 1
ATOM 1527 N N . TRP A 1 199 ? -16.130 6.201 8.292 1.00 83.75 199 TRP A N 1
ATOM 1528 C CA . TRP A 1 199 ? -16.601 4.994 7.605 1.00 83.75 199 TRP A CA 1
ATOM 1529 C C . TRP A 1 199 ? -17.851 4.361 8.192 1.00 83.75 199 TRP A C 1
ATOM 1531 O O . TRP A 1 199 ? -18.327 3.358 7.661 1.00 83.75 199 TRP A O 1
ATOM 1541 N N . GLN A 1 200 ? -18.406 4.957 9.245 1.00 86.69 200 GLN A N 1
ATOM 1542 C CA . GLN A 1 200 ? -19.681 4.545 9.822 1.00 86.69 200 GLN A CA 1
ATOM 1543 C C . GLN A 1 200 ? -19.655 3.126 10.413 1.00 86.69 200 GLN A C 1
ATOM 1545 O O . GLN A 1 200 ? -20.696 2.471 10.517 1.00 86.69 200 GLN A O 1
ATOM 1550 N N . PHE A 1 201 ? -18.489 2.641 10.856 1.00 84.75 201 PHE A N 1
ATOM 1551 C CA . PHE A 1 201 ? -18.419 1.456 11.712 1.00 84.75 201 PHE A CA 1
ATOM 1552 C C . PHE A 1 201 ? -18.819 1.865 13.134 1.00 84.75 201 PHE A C 1
ATOM 1554 O O . PHE A 1 201 ? -17.980 2.174 13.966 1.00 84.75 201 PHE A O 1
ATOM 1561 N N . THR A 1 202 ? -20.121 1.901 13.411 1.00 87.88 202 THR A N 1
ATOM 1562 C CA . THR A 1 202 ? -20.674 2.425 14.676 1.00 87.88 202 THR A CA 1
ATOM 1563 C C . THR A 1 202 ? -20.907 1.362 15.749 1.00 87.88 202 THR A C 1
ATOM 1565 O O . THR A 1 202 ? -21.248 1.691 16.882 1.00 87.88 202 THR A O 1
ATOM 1568 N N . ASN A 1 203 ? -20.741 0.074 15.423 1.00 88.69 203 ASN A N 1
ATOM 1569 C CA . ASN A 1 203 ? -20.854 -0.995 16.412 1.00 88.69 203 ASN A CA 1
ATOM 1570 C C . ASN A 1 203 ? -19.607 -0.994 17.321 1.00 88.69 203 ASN A C 1
ATOM 1572 O O . ASN A 1 203 ? -18.528 -1.327 16.830 1.00 88.69 203 ASN A O 1
ATOM 1576 N N . PRO A 1 204 ? -19.726 -0.702 18.630 1.00 85.12 204 PRO A N 1
ATOM 1577 C CA . PRO A 1 204 ? -18.574 -0.634 19.531 1.00 85.12 204 PRO A CA 1
ATOM 1578 C C . PRO A 1 204 ? -17.832 -1.970 19.669 1.00 85.12 204 PRO A C 1
ATOM 1580 O O . PRO A 1 204 ? -16.632 -1.967 19.945 1.00 85.12 204 PRO A O 1
ATOM 1583 N N . ASP A 1 205 ? -18.522 -3.091 19.433 1.00 86.19 205 ASP A N 1
ATOM 1584 C CA . ASP A 1 205 ? -17.966 -4.446 19.472 1.00 86.19 205 ASP A CA 1
ATOM 1585 C C . ASP A 1 205 ? -17.429 -4.905 18.104 1.00 86.19 205 ASP A C 1
ATOM 1587 O O . ASP A 1 205 ? -17.045 -6.065 17.941 1.00 86.19 205 ASP A O 1
ATOM 1591 N N . PHE A 1 206 ? -17.400 -4.020 17.097 1.00 81.56 206 PHE A N 1
ATOM 1592 C CA . PHE A 1 206 ? -16.763 -4.302 15.815 1.00 81.56 206 PHE A CA 1
ATOM 1593 C C . PHE A 1 206 ? -15.293 -4.655 16.039 1.00 81.56 206 PHE A C 1
ATOM 1595 O O . PHE A 1 206 ? -14.507 -3.831 16.510 1.00 81.56 206 PHE A O 1
ATOM 1602 N N . GLN A 1 207 ? -14.938 -5.890 15.695 1.00 82.25 207 GLN A N 1
ATOM 1603 C CA . GLN A 1 207 ? -13.583 -6.392 15.839 1.00 82.25 207 GLN A CA 1
ATOM 1604 C C . GLN A 1 207 ? -12.788 -6.165 14.563 1.00 82.25 207 GLN A C 1
ATOM 1606 O O . GLN A 1 207 ? -13.205 -6.547 13.468 1.00 82.25 207 GLN A O 1
ATOM 1611 N N . TYR A 1 208 ? -11.594 -5.621 14.730 1.00 81.38 208 TYR A N 1
ATOM 1612 C CA . TYR A 1 208 ? -10.589 -5.540 13.688 1.00 81.38 208 TYR A CA 1
ATOM 1613 C C . TYR A 1 208 ? -9.245 -5.995 14.243 1.00 81.38 208 TYR A C 1
ATOM 1615 O O . TYR A 1 208 ? -9.049 -6.183 15.444 1.00 81.38 208 TYR A O 1
ATOM 1623 N N . THR A 1 209 ? -8.313 -6.265 13.344 1.00 83.19 209 THR A N 1
ATOM 1624 C CA . THR A 1 209 ? -6.996 -6.775 13.706 1.00 83.19 209 THR A CA 1
ATOM 1625 C C . THR A 1 209 ? -5.949 -5.936 12.998 1.00 83.19 209 THR A C 1
ATOM 1627 O O . THR A 1 209 ? -5.895 -5.930 11.771 1.00 83.19 209 THR A O 1
ATOM 1630 N N . ALA A 1 210 ? -5.123 -5.230 13.770 1.00 81.50 210 ALA A N 1
ATOM 1631 C CA . ALA A 1 210 ? -3.970 -4.518 13.237 1.00 81.50 210 ALA A CA 1
ATOM 1632 C C . ALA A 1 210 ? -2.804 -5.502 13.045 1.00 81.50 210 ALA A C 1
ATOM 1634 O O . ALA A 1 210 ? -2.541 -6.358 13.894 1.00 81.50 210 ALA A O 1
ATOM 1635 N N . ARG A 1 211 ? -2.118 -5.432 11.906 1.00 81.62 211 ARG A N 1
ATOM 1636 C CA . ARG A 1 211 ? -0.979 -6.302 11.581 1.00 81.62 211 ARG A CA 1
ATOM 1637 C C . ARG A 1 211 ? 0.029 -5.520 10.756 1.00 81.62 211 ARG A C 1
ATOM 1639 O O . ARG A 1 211 ? -0.365 -4.895 9.778 1.00 81.62 211 ARG A O 1
ATOM 1646 N N . ALA A 1 212 ? 1.306 -5.623 11.111 1.00 79.69 212 ALA A N 1
ATOM 1647 C CA . ALA A 1 212 ? 2.399 -5.257 10.214 1.00 79.69 212 ALA A CA 1
ATOM 1648 C C . ALA A 1 212 ? 2.913 -6.458 9.407 1.00 79.69 212 ALA A C 1
ATOM 1650 O O . ALA A 1 212 ? 3.506 -6.272 8.350 1.00 79.69 212 ALA A O 1
ATOM 1651 N N . GLU A 1 213 ? 2.655 -7.686 9.868 1.00 83.69 213 GLU A N 1
ATOM 1652 C CA . GLU A 1 213 ? 3.079 -8.912 9.194 1.00 83.69 213 GLU A CA 1
ATOM 1653 C C . GLU A 1 213 ? 2.026 -10.028 9.243 1.00 83.69 213 GLU A C 1
ATOM 1655 O O . GLU A 1 213 ? 1.186 -10.101 10.148 1.00 83.69 213 GLU A O 1
ATOM 1660 N N . ILE A 1 214 ? 2.090 -10.927 8.258 1.00 84.69 214 ILE A N 1
ATOM 1661 C CA . ILE A 1 214 ? 1.350 -12.194 8.220 1.00 84.69 214 ILE A CA 1
ATOM 1662 C C . ILE A 1 214 ? 2.323 -13.283 7.761 1.00 84.69 214 ILE A C 1
ATOM 1664 O O . ILE A 1 214 ? 2.941 -13.151 6.709 1.00 84.69 214 ILE A O 1
ATOM 1668 N N . ASN A 1 215 ? 2.452 -14.372 8.526 1.00 86.00 215 ASN A N 1
ATOM 1669 C CA . ASN A 1 215 ? 3.370 -15.484 8.229 1.00 86.00 215 ASN A CA 1
ATOM 1670 C C . ASN A 1 215 ? 4.834 -15.036 8.017 1.00 86.00 215 ASN A C 1
ATOM 1672 O O . ASN A 1 215 ? 5.485 -15.492 7.076 1.00 86.00 215 ASN A O 1
ATOM 1676 N N . HIS A 1 216 ? 5.338 -14.134 8.872 1.00 85.25 216 HIS A N 1
ATOM 1677 C CA . HIS A 1 216 ? 6.686 -13.540 8.782 1.00 85.25 216 HIS A CA 1
ATOM 1678 C C . HIS A 1 216 ? 6.960 -12.758 7.488 1.00 85.25 216 HIS A C 1
ATOM 1680 O O . HIS A 1 216 ? 8.112 -12.565 7.101 1.00 85.25 216 HIS A O 1
ATOM 1686 N N . GLN A 1 217 ? 5.904 -12.343 6.787 1.00 82.44 217 GLN A N 1
ATOM 1687 C CA . GLN A 1 217 ? 5.991 -11.470 5.625 1.00 82.44 217 GLN A CA 1
ATOM 1688 C C . GLN A 1 217 ? 5.443 -10.100 5.995 1.00 82.44 217 GLN A C 1
ATOM 1690 O O . GLN A 1 217 ? 4.317 -10.004 6.492 1.00 82.44 217 GLN A O 1
ATOM 1695 N N . GLU A 1 218 ? 6.225 -9.057 5.718 1.00 83.56 218 GLU A N 1
ATOM 1696 C CA . GLU A 1 218 ? 5.781 -7.671 5.852 1.00 83.56 218 GLU A CA 1
ATOM 1697 C C . GLU A 1 218 ? 4.537 -7.439 4.991 1.00 83.56 218 GLU A C 1
ATOM 1699 O O . GLU A 1 218 ? 4.475 -7.803 3.810 1.00 83.56 218 GLU A O 1
ATOM 1704 N N . LEU A 1 219 ? 3.529 -6.822 5.596 1.00 85.69 219 LEU A N 1
ATOM 1705 C CA . LEU A 1 219 ? 2.265 -6.550 4.952 1.00 85.69 219 LEU A CA 1
ATOM 1706 C C . LEU A 1 219 ? 2.326 -5.206 4.220 1.00 85.69 219 LEU A C 1
ATOM 1708 O O . LEU A 1 219 ? 2.365 -4.144 4.832 1.00 85.69 219 LEU A O 1
ATOM 1712 N N . SER A 1 220 ? 2.304 -5.257 2.891 1.00 88.38 220 SER A N 1
ATOM 1713 C CA . SER A 1 220 ? 2.269 -4.075 2.026 1.00 88.38 220 SER A CA 1
ATOM 1714 C C . SER A 1 220 ? 1.582 -4.381 0.694 1.00 88.38 220 SER A C 1
ATOM 1716 O O . SER A 1 220 ? 1.339 -5.542 0.344 1.00 88.38 220 SER A O 1
ATOM 1718 N N . TRP A 1 221 ? 1.298 -3.344 -0.094 1.00 90.81 221 TRP A N 1
ATOM 1719 C CA . TRP A 1 221 ? 0.765 -3.487 -1.452 1.00 90.81 221 TRP A CA 1
ATOM 1720 C C . TRP A 1 221 ? 1.763 -4.139 -2.431 1.00 90.81 221 TRP A C 1
ATOM 1722 O O . TRP A 1 221 ? 1.360 -4.637 -3.481 1.00 90.81 221 TRP A O 1
ATOM 1732 N N . VAL A 1 222 ? 3.061 -4.194 -2.102 1.00 89.31 222 VAL A N 1
ATOM 1733 C CA . VAL A 1 222 ? 4.112 -4.688 -3.013 1.00 89.31 222 VAL A CA 1
ATOM 1734 C C . VAL A 1 222 ? 3.898 -6.157 -3.389 1.00 89.31 222 VAL A C 1
ATOM 1736 O O . VAL A 1 222 ? 4.023 -6.514 -4.561 1.00 89.31 222 VAL A O 1
ATOM 1739 N N . MET A 1 223 ? 3.517 -7.003 -2.425 1.00 87.94 223 MET A N 1
ATOM 1740 C CA . MET A 1 223 ? 3.219 -8.420 -2.675 1.00 87.94 223 MET A CA 1
ATOM 1741 C C . MET A 1 223 ? 2.049 -8.575 -3.658 1.00 87.94 223 MET A C 1
ATOM 1743 O O . MET A 1 223 ? 2.163 -9.305 -4.640 1.00 87.94 223 MET A O 1
ATOM 1747 N N . GLY A 1 224 ? 0.948 -7.850 -3.455 1.00 90.56 224 GLY A N 1
ATOM 1748 C CA . GLY A 1 224 ? -0.206 -7.863 -4.349 1.00 90.56 224 GLY A CA 1
ATOM 1749 C C . GLY A 1 224 ? 0.131 -7.395 -5.762 1.00 90.56 224 GLY A C 1
ATOM 1750 O O . GLY A 1 224 ? -0.252 -8.050 -6.731 1.00 90.56 224 GLY A O 1
ATOM 1751 N N . LYS A 1 225 ? 0.923 -6.326 -5.908 1.00 89.69 225 LYS A N 1
ATOM 1752 C CA . LYS A 1 225 ? 1.405 -5.907 -7.233 1.00 89.69 225 LYS A CA 1
ATOM 1753 C C . LYS A 1 225 ? 2.244 -7.003 -7.894 1.00 89.69 225 LYS A C 1
ATOM 1755 O O . LYS A 1 225 ? 2.121 -7.250 -9.091 1.00 89.69 225 LYS A O 1
ATOM 1760 N N . GLY A 1 226 ? 3.069 -7.677 -7.105 1.00 86.44 226 GLY A N 1
ATOM 1761 C CA . GLY A 1 226 ? 3.844 -8.834 -7.519 1.00 86.44 226 GLY A CA 1
ATOM 1762 C C . GLY A 1 226 ? 3.013 -10.006 -8.031 1.00 86.44 226 GLY A C 1
ATOM 1763 O O . GLY A 1 226 ? 3.305 -10.561 -9.088 1.00 86.44 226 GLY A O 1
ATOM 1764 N N . LEU A 1 227 ? 1.957 -10.359 -7.297 1.00 86.81 227 LEU A N 1
ATOM 1765 C CA . LEU A 1 227 ? 1.001 -11.399 -7.681 1.00 86.81 227 LEU A CA 1
ATOM 1766 C C . LEU A 1 227 ? 0.269 -11.035 -8.975 1.00 86.81 227 LEU A C 1
ATOM 1768 O O . LEU A 1 227 ? 0.131 -11.886 -9.849 1.00 86.81 227 LEU A O 1
ATOM 1772 N N . GLN A 1 228 ? -0.154 -9.777 -9.118 1.00 87.38 228 GLN A N 1
ATOM 1773 C CA . GLN A 1 228 ? -0.778 -9.279 -10.344 1.00 87.38 228 GLN A CA 1
ATOM 1774 C C . GLN A 1 228 ? 0.189 -9.361 -11.533 1.00 87.38 228 GLN A C 1
ATOM 1776 O O . GLN A 1 228 ? -0.179 -9.889 -12.576 1.00 87.38 228 GLN A O 1
ATOM 1781 N N . PHE A 1 229 ? 1.451 -8.962 -11.354 1.00 84.88 229 PHE A N 1
ATOM 1782 C CA . PHE A 1 229 ? 2.471 -9.105 -12.393 1.00 84.88 229 PHE A CA 1
ATOM 1783 C C . PHE A 1 229 ? 2.692 -10.572 -12.794 1.00 84.88 229 PHE A C 1
ATOM 1785 O O . PHE A 1 229 ? 2.763 -10.893 -13.979 1.00 84.88 229 PHE A O 1
ATOM 1792 N N . ALA A 1 230 ? 2.780 -11.482 -11.820 1.00 82.19 230 ALA A N 1
ATOM 1793 C CA . ALA A 1 230 ? 2.922 -12.910 -12.089 1.00 82.19 230 ALA A CA 1
ATOM 1794 C C . ALA A 1 230 ? 1.709 -13.474 -12.851 1.00 82.19 230 ALA A C 1
ATOM 1796 O O . ALA A 1 230 ? 1.880 -14.273 -13.771 1.00 82.19 230 ALA A O 1
ATOM 1797 N N . TYR A 1 231 ? 0.500 -13.041 -12.485 1.00 84.88 231 TYR A N 1
ATOM 1798 C CA . TYR A 1 231 ? -0.744 -13.430 -13.143 1.00 84.88 231 TYR A CA 1
ATOM 1799 C C . TYR A 1 231 ? -0.813 -12.957 -14.601 1.00 84.88 231 TYR A C 1
ATOM 1801 O O . TYR A 1 231 ? -1.168 -13.750 -15.474 1.00 84.88 231 TYR A O 1
ATOM 1809 N N . ASP A 1 232 ? -0.433 -11.707 -14.877 1.00 84.25 232 ASP A N 1
ATOM 1810 C CA . ASP A 1 232 ? -0.418 -11.152 -16.237 1.00 84.25 232 ASP A CA 1
ATOM 1811 C C . ASP A 1 232 ? 0.529 -11.965 -17.137 1.00 84.25 232 ASP A C 1
ATOM 1813 O O . ASP A 1 232 ? 0.149 -12.413 -18.215 1.00 84.25 232 ASP A O 1
ATOM 1817 N N . GLN A 1 233 ? 1.731 -12.279 -16.643 1.00 80.69 233 GLN A N 1
ATOM 1818 C CA . GLN A 1 233 ? 2.716 -13.081 -17.377 1.00 80.69 233 GLN A CA 1
ATOM 1819 C C . GLN A 1 233 ? 2.210 -14.505 -17.668 1.00 80.69 233 GLN A C 1
ATOM 1821 O O . GLN A 1 233 ? 2.376 -15.010 -18.778 1.00 80.69 233 GLN A O 1
ATOM 1826 N N . LEU A 1 234 ? 1.571 -15.155 -16.689 1.00 81.62 234 LEU A N 1
ATOM 1827 C CA . LEU A 1 234 ? 0.957 -16.473 -16.889 1.00 81.62 234 LEU A CA 1
ATOM 1828 C C . LEU A 1 234 ? -0.180 -16.421 -17.919 1.00 81.62 234 LEU A C 1
ATOM 1830 O O . LEU A 1 234 ? -0.316 -17.343 -18.723 1.00 81.62 234 LEU A O 1
ATOM 1834 N N . SER A 1 235 ? -0.976 -15.350 -17.906 1.00 80.81 235 SER A N 1
ATOM 1835 C CA . SER A 1 235 ? -2.078 -15.137 -18.853 1.00 80.81 235 SER A CA 1
ATOM 1836 C C . SER A 1 235 ? -1.574 -14.938 -20.285 1.00 80.81 235 SER A C 1
ATOM 1838 O O . SER A 1 235 ? -2.215 -15.400 -21.226 1.00 80.81 235 SER A O 1
ATOM 1840 N N . ASP A 1 236 ? -0.381 -14.362 -20.438 1.00 83.31 236 ASP A N 1
ATOM 1841 C CA . ASP A 1 236 ? 0.333 -14.233 -21.714 1.00 83.31 236 ASP A CA 1
ATOM 1842 C C . ASP A 1 236 ? 1.050 -15.534 -22.146 1.00 83.31 236 ASP A C 1
ATOM 1844 O O . ASP A 1 236 ? 1.790 -15.555 -23.131 1.00 83.31 236 ASP A O 1
ATOM 1848 N N . GLY A 1 237 ? 0.853 -16.642 -21.421 1.00 78.94 237 GLY A N 1
ATOM 1849 C CA . GLY A 1 237 ? 1.422 -17.954 -21.743 1.00 78.94 237 GLY A CA 1
ATOM 1850 C C . GLY A 1 237 ? 2.884 -18.135 -21.326 1.00 78.94 237 GLY A C 1
ATOM 1851 O O . GLY A 1 237 ? 3.525 -19.105 -21.738 1.00 78.94 237 GLY A O 1
ATOM 1852 N N . ILE A 1 238 ? 3.433 -17.234 -20.507 1.00 77.38 238 ILE A N 1
ATOM 1853 C CA . ILE A 1 238 ? 4.808 -17.341 -20.011 1.00 77.38 238 ILE A CA 1
ATOM 1854 C C . ILE A 1 238 ? 4.866 -18.416 -18.925 1.00 77.38 238 ILE A C 1
ATOM 1856 O O . ILE A 1 238 ? 4.231 -18.308 -17.878 1.00 77.38 238 ILE A O 1
ATOM 1860 N N . VAL A 1 239 ? 5.675 -19.451 -19.159 1.00 72.88 239 VAL A N 1
ATOM 1861 C CA . VAL A 1 239 ? 5.909 -20.533 -18.196 1.00 72.88 239 VAL A CA 1
ATOM 1862 C C . VAL A 1 239 ? 7.237 -20.304 -17.484 1.00 72.88 239 VAL A C 1
ATOM 1864 O O . VAL A 1 239 ? 8.304 -20.325 -18.099 1.00 72.88 239 VAL A O 1
ATOM 1867 N N . TRP A 1 240 ? 7.179 -20.112 -16.169 1.00 67.38 240 TRP A N 1
ATOM 1868 C CA . TRP A 1 240 ? 8.370 -19.947 -15.342 1.00 67.38 240 TRP A CA 1
ATOM 1869 C C . TRP A 1 240 ? 9.037 -21.301 -15.052 1.00 67.38 240 TRP A C 1
ATOM 1871 O O . TRP A 1 240 ? 8.344 -22.283 -14.769 1.00 67.38 240 TRP A O 1
ATOM 1881 N N . PRO A 1 241 ? 10.380 -21.388 -15.077 1.00 66.00 241 PRO A N 1
ATOM 1882 C CA . PRO A 1 241 ? 11.079 -22.595 -14.656 1.00 66.00 241 PRO A CA 1
ATOM 1883 C C . PRO A 1 241 ? 10.817 -22.878 -13.171 1.00 66.00 241 PRO A C 1
ATOM 1885 O O . PRO A 1 241 ? 10.649 -21.960 -12.372 1.00 66.00 241 PRO A O 1
ATOM 1888 N N . LYS A 1 242 ? 10.851 -24.156 -12.770 1.00 59.69 242 LYS A N 1
ATOM 1889 C CA . LYS A 1 242 ? 10.600 -24.580 -11.375 1.00 59.69 242 LYS A CA 1
ATOM 1890 C C . LYS A 1 242 ? 11.543 -23.946 -10.338 1.00 59.69 242 LYS A C 1
ATOM 1892 O O . LYS A 1 242 ? 11.239 -23.971 -9.154 1.00 59.69 242 LYS A O 1
ATOM 1897 N N . SER A 1 243 ? 12.683 -23.411 -10.774 1.00 56.69 243 SER A N 1
ATOM 1898 C CA . SER A 1 243 ? 13.671 -22.711 -9.945 1.00 56.69 243 SER A CA 1
ATOM 1899 C C . SER A 1 243 ? 13.425 -21.201 -9.814 1.00 56.69 243 SER A C 1
ATOM 1901 O O . SER A 1 243 ? 14.244 -20.505 -9.215 1.00 56.69 243 SER A O 1
ATOM 1903 N N . PHE A 1 244 ? 12.349 -20.670 -10.400 1.00 58.22 244 PHE A N 1
ATOM 1904 C CA . PHE A 1 244 ? 12.040 -19.247 -10.350 1.00 58.22 244 PHE A CA 1
ATOM 1905 C C . PHE A 1 244 ? 11.515 -18.843 -8.966 1.00 58.22 244 PHE A C 1
ATOM 1907 O O . PHE A 1 244 ? 10.549 -19.419 -8.468 1.00 58.22 244 PHE A O 1
ATOM 1914 N N . THR A 1 245 ? 12.125 -17.816 -8.369 1.00 54.94 245 THR A N 1
ATOM 1915 C CA . THR A 1 245 ? 11.747 -17.296 -7.048 1.00 54.94 245 THR A CA 1
ATOM 1916 C C . THR A 1 245 ? 11.352 -15.833 -7.165 1.00 54.94 245 THR A C 1
ATOM 1918 O O . THR A 1 245 ? 12.152 -15.006 -7.605 1.00 54.94 245 THR A O 1
ATOM 1921 N N . PHE A 1 246 ? 10.146 -15.496 -6.709 1.00 59.41 246 PHE A N 1
ATOM 1922 C CA . PHE A 1 246 ? 9.756 -14.107 -6.496 1.00 59.41 246 PHE A CA 1
ATOM 1923 C C . PHE A 1 246 ? 10.313 -13.618 -5.157 1.00 59.41 246 PHE A C 1
ATOM 1925 O O . PHE A 1 246 ? 10.087 -14.240 -4.119 1.00 59.41 246 PHE A O 1
ATOM 1932 N N . LYS A 1 247 ? 11.037 -12.498 -5.175 1.00 57.41 247 LYS A N 1
ATOM 1933 C CA . LYS A 1 247 ? 11.371 -11.736 -3.970 1.00 57.41 247 LYS A CA 1
ATOM 1934 C C . LYS A 1 247 ? 10.681 -10.387 -4.064 1.00 57.41 247 LYS A C 1
ATOM 1936 O O . LYS A 1 247 ? 10.895 -9.655 -5.027 1.00 57.41 247 LYS A O 1
ATOM 1941 N N . PHE A 1 248 ? 9.865 -10.084 -3.066 1.00 60.31 248 PHE A N 1
ATOM 1942 C CA . PHE A 1 248 ? 9.224 -8.789 -2.911 1.00 60.31 248 PHE A CA 1
ATOM 1943 C C . PHE A 1 248 ? 9.909 -8.086 -1.755 1.00 60.31 248 PHE A C 1
ATOM 1945 O O . PHE A 1 248 ? 10.055 -8.666 -0.683 1.00 60.31 248 PHE A O 1
ATOM 1952 N N . GLN A 1 249 ? 10.366 -6.866 -1.993 1.00 57.50 249 GLN A N 1
ATOM 1953 C CA . GLN A 1 249 ? 10.995 -6.053 -0.970 1.00 57.50 249 GLN A CA 1
ATOM 1954 C C . GLN A 1 249 ? 10.359 -4.676 -1.013 1.00 57.50 249 GLN A C 1
ATOM 1956 O O . GLN A 1 249 ? 10.302 -4.043 -2.069 1.00 57.50 249 GLN A O 1
ATOM 1961 N N . VAL A 1 250 ? 9.879 -4.226 0.141 1.00 57.34 250 VAL A N 1
ATOM 1962 C CA . VAL A 1 250 ? 9.593 -2.815 0.356 1.00 57.34 250 VAL A CA 1
ATOM 1963 C C . VAL A 1 250 ? 10.956 -2.150 0.516 1.00 57.34 250 VAL A C 1
ATOM 1965 O O . VAL A 1 250 ? 11.605 -2.282 1.551 1.00 57.34 250 VAL A O 1
ATOM 1968 N N . LEU A 1 251 ? 11.449 -1.504 -0.542 1.00 50.56 251 LEU A N 1
ATOM 1969 C CA . LEU A 1 251 ? 12.565 -0.570 -0.387 1.00 50.56 251 LEU A CA 1
ATOM 1970 C C . LEU A 1 251 ? 12.037 0.546 0.508 1.00 50.56 251 LEU A C 1
ATOM 1972 O O . LEU A 1 251 ? 10.924 1.004 0.258 1.00 50.56 251 LEU A O 1
ATOM 1976 N N . GLY A 1 252 ? 12.772 0.867 1.575 1.00 43.78 252 GLY A N 1
ATOM 1977 C CA . GLY A 1 252 ? 12.281 1.566 2.765 1.00 43.78 252 GLY A CA 1
ATOM 1978 C C . GLY A 1 252 ? 11.369 2.775 2.526 1.00 43.78 252 GLY A C 1
ATOM 1979 O O . GLY A 1 252 ? 11.257 3.322 1.436 1.00 43.78 252 GLY A O 1
ATOM 1980 N N . ARG A 1 253 ? 10.697 3.234 3.586 1.00 49.03 253 ARG A N 1
ATOM 1981 C CA . ARG A 1 253 ? 9.878 4.455 3.532 1.00 49.03 253 ARG A CA 1
ATOM 1982 C C . ARG A 1 253 ? 10.783 5.643 3.168 1.00 49.03 253 ARG A C 1
ATOM 1984 O O . ARG A 1 253 ? 11.473 6.166 4.037 1.00 49.03 253 ARG A O 1
ATOM 1991 N N . PHE A 1 254 ? 10.835 6.013 1.888 1.00 37.88 254 PHE A N 1
ATOM 1992 C CA . PHE A 1 254 ? 11.598 7.162 1.408 1.00 37.88 254 PHE A CA 1
ATOM 1993 C C . PHE A 1 254 ? 10.828 8.426 1.771 1.00 37.88 254 PHE A C 1
ATOM 1995 O O . PHE A 1 254 ? 9.878 8.803 1.089 1.00 37.88 254 PHE A O 1
ATOM 2002 N N . TRP A 1 255 ? 11.236 9.051 2.868 1.00 33.69 255 TRP A N 1
ATOM 2003 C CA . TRP A 1 255 ? 10.843 10.413 3.201 1.00 33.69 255 TRP A CA 1
ATOM 2004 C C . TRP A 1 255 ? 11.776 11.337 2.411 1.00 33.69 255 TRP A C 1
ATOM 2006 O O . TRP A 1 255 ? 12.993 11.275 2.595 1.00 33.69 255 TRP A O 1
ATOM 2016 N N . LEU A 1 256 ? 11.219 12.099 1.467 1.00 28.91 256 LEU A N 1
ATOM 2017 C CA . LEU A 1 256 ? 11.914 13.210 0.806 1.00 28.91 256 LEU A CA 1
ATOM 2018 C C . LEU A 1 256 ? 11.763 14.483 1.634 1.00 28.91 256 LEU A C 1
ATOM 2020 O O . LEU A 1 256 ? 10.663 14.674 2.197 1.00 28.91 256 LEU A O 1
#

pLDDT: mean 76.49, std 15.52, range [28.91, 96.38]

InterPro domains:
  IPR000407 Nucleoside phosphatase GDA1/CD39 [PF01150] (3-130)
  IPR000407 Nucleoside phosphatase GDA1/CD39 [PTHR11782] (5-125)